Protein AF-A0AA43P4P9-F1 (afdb_monomer_lite)

pLDDT: mean 85.6, std 8.63, range [43.97, 96.38]

Sequence (286 aa):
MVYRNPWREACENAKQLLRLGLTPEEVVERTRLPKSTIDRIAPPILRENAQRKAVEEAERAVEREHRKVLKEKYPCPMCGKGYGIADGGVTTAFLNGAVQPVDSTDVPESSPFFRPYWAHCSNKRCIARLMFPRDSEEDALAAFVLGEWVRPHPFRSLKDGTEWTWSQVGLRNEVIHLLADHTTEQVEQLGFNPPAVEKLANQLALRRMELNPEEAFDTTLMCPKCGHKGEYRKAVNPVTHRKTSWECWWRVGCPKCGARTVNSFPTQAQAQSAFEENDLLREPEK

Secondary structure (DSSP, 8-state):
-----HHHHHHHHHHHHHHTT--HHHHHHHH---HHHHHHHHHHHHHHHHHHHHHHHHHHHHHHHHHHHHHHHSB-TTTSS-BEEEEESSSPEE-TTTEEETT-SS--S---EE--EEEEESSTT---B-SS-BSSHHHHHHHHHTT-SS----EE-TTT--EEEE-HHHHHHHHHHHHHHS-HHHHHTTT--HHHHHHHHHHHHHHHTT--HHHHT--TTB-TTT-PBPEEEEE--TTT--SSSTT-EEEEE-TTT--B-SS-BSSHHHHHHHHHTT-TTPPPP-

Structure (mmCIF, N/CA/C/O backbone):
data_AF-A0AA43P4P9-F1
#
_entry.id   AF-A0AA43P4P9-F1
#
loop_
_atom_site.group_PDB
_atom_site.id
_atom_site.type_symbol
_atom_site.label_atom_id
_atom_site.label_alt_id
_atom_site.label_comp_id
_atom_site.label_asym_id
_atom_site.label_entity_id
_atom_site.label_seq_id
_atom_site.pdbx_PDB_ins_code
_atom_site.Cartn_x
_atom_site.Cartn_y
_atom_site.Cartn_z
_atom_site.occupancy
_atom_site.B_iso_or_equiv
_atom_site.auth_seq_id
_atom_site.auth_comp_id
_atom_site.auth_asym_id
_atom_site.auth_atom_id
_atom_site.pdbx_PDB_model_num
ATOM 1 N N . MET A 1 1 ? -9.910 30.354 52.196 1.00 43.97 1 MET A N 1
ATOM 2 C CA . MET A 1 1 ? -9.611 28.904 52.200 1.00 43.97 1 MET A CA 1
ATOM 3 C C . MET A 1 1 ? -10.929 28.154 52.107 1.00 43.97 1 MET A C 1
ATOM 5 O O . MET A 1 1 ? -11.775 28.352 52.967 1.00 43.97 1 MET A O 1
ATOM 9 N N . VAL A 1 2 ? -11.155 27.384 51.040 1.00 50.31 2 VAL A N 1
ATOM 10 C CA . VAL A 1 2 ? -12.397 26.609 50.875 1.00 50.31 2 VAL A CA 1
ATOM 11 C C . VAL A 1 2 ? -12.332 25.408 51.817 1.00 50.31 2 VAL A C 1
ATOM 13 O O . VAL A 1 2 ? -11.437 24.576 51.682 1.00 50.31 2 VAL A O 1
ATOM 16 N N . TYR A 1 3 ? -13.245 25.332 52.785 1.00 52.91 3 TYR A N 1
ATOM 17 C CA . TYR A 1 3 ? -13.363 24.191 53.694 1.00 52.91 3 TYR A CA 1
ATOM 18 C C . TYR A 1 3 ? -13.759 22.947 52.887 1.00 52.91 3 TYR A C 1
ATOM 20 O O . TYR A 1 3 ? -14.906 22.806 52.456 1.00 52.91 3 TYR A O 1
ATOM 28 N N . ARG A 1 4 ? -12.796 22.058 52.625 1.00 57.31 4 ARG A N 1
ATOM 29 C CA . ARG A 1 4 ? -13.063 20.753 52.017 1.00 57.31 4 ARG A CA 1
ATOM 30 C C . ARG A 1 4 ? -13.618 19.835 53.090 1.00 57.31 4 ARG A C 1
ATOM 32 O O . ARG A 1 4 ? -12.912 19.490 54.028 1.00 57.31 4 ARG A O 1
ATOM 39 N N . ASN A 1 5 ? -14.888 19.464 52.955 1.00 76.44 5 ASN A N 1
ATOM 40 C CA . ASN A 1 5 ? -15.498 18.451 53.805 1.00 76.44 5 ASN A CA 1
ATOM 41 C C . ASN A 1 5 ? -14.918 17.074 53.414 1.00 76.44 5 ASN A C 1
ATOM 43 O O . ASN A 1 5 ? -15.258 16.584 52.330 1.00 76.44 5 ASN A O 1
ATOM 47 N N . PRO A 1 6 ? -14.098 16.435 54.272 1.00 77.19 6 PRO A N 1
ATOM 48 C CA . PRO A 1 6 ? -13.420 15.178 53.944 1.00 77.19 6 PRO A CA 1
ATOM 49 C C . PRO A 1 6 ? -14.401 14.047 53.619 1.00 77.19 6 PRO A C 1
ATOM 51 O O . PRO A 1 6 ? -14.124 13.186 52.788 1.00 77.19 6 PRO A O 1
ATOM 54 N N . TRP A 1 7 ? -15.593 14.081 54.222 1.00 79.50 7 TRP A N 1
ATOM 55 C CA . TRP A 1 7 ? -16.649 13.106 53.965 1.00 79.50 7 TRP A CA 1
ATOM 56 C C . TRP A 1 7 ? -17.222 13.229 52.550 1.00 79.50 7 TRP A C 1
ATOM 58 O O . TRP A 1 7 ? -17.518 12.231 51.894 1.00 79.50 7 TRP A O 1
ATOM 68 N N . ARG A 1 8 ? -17.357 14.465 52.053 1.00 82.50 8 ARG A N 1
ATOM 69 C CA . ARG A 1 8 ? -17.851 14.738 50.696 1.00 82.50 8 ARG A CA 1
ATOM 70 C C . ARG A 1 8 ? -16.845 14.272 49.647 1.00 82.50 8 ARG A C 1
ATOM 72 O O . ARG A 1 8 ? -17.243 13.664 48.662 1.00 82.50 8 ARG A O 1
ATOM 79 N N . GLU A 1 9 ? -15.561 14.515 49.889 1.00 84.25 9 GLU A N 1
ATOM 80 C CA . GLU A 1 9 ? -14.460 14.086 49.018 1.00 84.25 9 GLU A CA 1
ATOM 81 C C . GLU A 1 9 ? -14.343 12.554 48.980 1.00 84.25 9 GLU A C 1
ATOM 83 O O . GLU A 1 9 ? -14.243 11.975 47.901 1.00 84.25 9 GLU A O 1
ATOM 88 N N . ALA A 1 10 ? -14.496 11.878 50.126 1.00 83.75 10 ALA A N 1
ATOM 89 C CA . ALA A 1 10 ? -14.562 10.417 50.188 1.00 83.75 10 ALA A CA 1
ATOM 90 C C . ALA A 1 10 ? -15.761 9.846 49.408 1.00 83.75 10 ALA A C 1
ATOM 92 O O . ALA A 1 10 ? -15.614 8.856 48.691 1.00 83.75 10 ALA A O 1
ATOM 93 N N . CYS A 1 11 ? -16.937 10.481 49.496 1.00 86.69 11 CYS A N 1
ATOM 94 C CA . CYS A 1 11 ? -18.120 10.065 48.736 1.00 86.69 11 CYS A CA 1
ATOM 95 C C . CYS A 1 11 ? -17.941 10.254 47.222 1.00 86.69 11 CYS A C 1
ATOM 97 O O . CYS A 1 11 ? -18.352 9.389 46.454 1.00 86.69 11 CYS A O 1
ATOM 99 N N . GLU A 1 12 ? -17.338 11.359 46.775 1.00 88.88 12 GLU A N 1
ATOM 100 C CA . GLU A 1 12 ? -17.037 11.567 45.351 1.00 88.88 12 GLU A CA 1
ATOM 101 C C . GLU A 1 12 ? -15.973 10.585 44.843 1.00 88.88 12 GLU A C 1
ATOM 103 O O . GLU A 1 12 ? -16.137 10.010 43.767 1.00 88.88 12 GLU A O 1
ATOM 108 N N . ASN A 1 13 ? -14.946 10.297 45.647 1.00 90.00 13 ASN A N 1
ATOM 109 C CA . ASN A 1 13 ? -13.950 9.275 45.326 1.00 90.00 13 ASN A CA 1
ATOM 110 C C . ASN A 1 13 ? -14.600 7.883 45.187 1.00 90.00 13 ASN A C 1
ATOM 112 O O . ASN A 1 13 ? -14.371 7.179 44.206 1.00 90.00 13 ASN A O 1
ATOM 116 N N . ALA A 1 14 ? -15.506 7.515 46.099 1.00 89.62 14 ALA A N 1
ATOM 117 C CA . ALA A 1 14 ? -16.266 6.270 45.998 1.00 89.62 14 ALA A CA 1
ATOM 118 C C . ALA A 1 14 ? -17.101 6.185 44.710 1.00 89.62 14 ALA A C 1
ATOM 120 O O . ALA A 1 14 ? -17.086 5.155 44.036 1.00 89.62 14 ALA A O 1
ATOM 121 N N . LYS A 1 15 ? -17.779 7.273 44.313 1.00 91.69 15 LYS A N 1
ATOM 122 C CA . LYS A 1 15 ? -18.509 7.331 43.033 1.00 91.69 15 LYS A CA 1
ATOM 123 C C . LYS A 1 15 ? -17.581 7.127 41.837 1.00 91.69 15 LYS A C 1
ATOM 125 O O . LYS A 1 15 ? -17.950 6.437 40.890 1.00 91.69 15 LYS A O 1
ATOM 130 N N . GLN A 1 16 ? -16.392 7.725 41.864 1.00 91.88 16 GLN A N 1
ATOM 131 C CA . GLN A 1 16 ? -15.416 7.600 40.785 1.00 91.88 16 GLN A CA 1
ATOM 132 C C . GLN A 1 16 ? -14.873 6.170 40.676 1.00 91.88 16 GLN A C 1
ATOM 134 O O . GLN A 1 16 ? -14.827 5.626 39.576 1.00 91.88 16 GLN A O 1
ATOM 139 N N . LEU A 1 17 ? -14.553 5.524 41.800 1.00 91.88 17 LEU A N 1
ATOM 140 C CA . LEU A 1 17 ? -14.125 4.122 41.826 1.00 91.88 17 LEU A CA 1
ATOM 141 C C . LEU A 1 17 ? -15.216 3.174 41.309 1.00 91.88 17 LEU A C 1
ATOM 143 O O . LEU A 1 17 ? -14.924 2.282 40.514 1.00 91.88 17 LEU A O 1
ATOM 147 N N . LEU A 1 18 ? -16.478 3.409 41.683 1.00 90.94 18 LEU A N 1
ATOM 148 C CA . LEU A 1 18 ? -17.612 2.656 41.144 1.00 90.94 18 LEU A CA 1
ATOM 149 C C . LEU A 1 18 ? -17.734 2.839 39.623 1.00 90.94 18 LEU A C 1
ATOM 151 O O . LEU A 1 18 ? -17.893 1.855 38.911 1.00 90.94 18 LEU A O 1
ATOM 155 N N . ARG A 1 19 ? -17.594 4.063 39.090 1.00 91.44 19 ARG A N 1
ATOM 156 C CA . ARG A 1 19 ? -17.597 4.331 37.630 1.00 91.44 19 ARG A CA 1
ATOM 157 C C . ARG A 1 19 ? -16.446 3.657 36.880 1.00 91.44 19 ARG A C 1
ATOM 159 O O . ARG A 1 19 ? -16.603 3.301 35.716 1.00 91.44 19 ARG A O 1
ATOM 166 N N . LEU A 1 20 ? -15.311 3.454 37.546 1.00 90.62 20 LEU A N 1
ATOM 167 C CA . LEU A 1 20 ? -14.175 2.698 37.012 1.00 90.62 20 LEU A CA 1
ATOM 168 C C . LEU A 1 20 ? -14.411 1.177 37.013 1.00 90.62 20 LEU A C 1
ATOM 170 O O . LEU A 1 20 ? -13.610 0.439 36.446 1.00 90.62 20 LEU A O 1
ATOM 174 N N . GLY A 1 21 ? -15.520 0.708 37.593 1.00 87.00 21 GLY A N 1
ATOM 175 C CA . GLY A 1 21 ? -15.958 -0.683 37.526 1.00 87.00 21 GLY A CA 1
ATOM 176 C C . GLY A 1 21 ? -15.619 -1.530 38.751 1.00 87.00 21 GLY A C 1
ATOM 177 O O . GLY A 1 21 ? -15.759 -2.747 38.663 1.00 87.00 21 GLY A O 1
ATOM 178 N N . LEU A 1 22 ? -15.199 -0.919 39.865 1.00 90.88 22 LEU A N 1
ATOM 179 C CA . LEU A 1 22 ? -14.994 -1.636 41.126 1.00 90.88 22 LEU A CA 1
ATOM 180 C C . LEU A 1 22 ? -16.319 -2.077 41.758 1.00 90.88 22 LEU A C 1
ATOM 182 O O . LEU A 1 22 ? -17.347 -1.405 41.627 1.00 90.88 22 LEU A O 1
ATOM 186 N N . THR A 1 23 ? -16.264 -3.180 42.500 1.00 91.44 23 THR A N 1
ATOM 187 C CA . THR A 1 23 ? -17.384 -3.674 43.305 1.00 91.44 23 THR A CA 1
ATOM 188 C C . THR A 1 23 ? -17.619 -2.798 44.544 1.00 91.44 23 THR A C 1
ATOM 190 O O . THR A 1 23 ? -16.680 -2.181 45.059 1.00 91.44 23 THR A O 1
ATOM 193 N N . PRO A 1 24 ? -18.860 -2.725 45.061 1.00 90.12 24 PRO A N 1
ATOM 194 C CA . PRO A 1 24 ? -19.159 -2.030 46.313 1.00 90.12 24 PRO A CA 1
ATOM 195 C C . PRO A 1 24 ? -18.243 -2.440 47.475 1.00 90.12 24 PRO A C 1
ATOM 197 O O . PRO A 1 24 ? -17.812 -1.579 48.239 1.00 90.12 24 PRO A O 1
ATOM 200 N N . GLU A 1 25 ? -17.893 -3.723 47.580 1.00 89.94 25 GLU A N 1
ATOM 201 C CA . GLU A 1 25 ? -17.000 -4.272 48.604 1.00 89.94 25 GLU A CA 1
ATOM 202 C C . GLU A 1 25 ? -15.576 -3.701 48.503 1.00 89.94 25 GLU A C 1
ATOM 204 O O . GLU A 1 25 ? -15.037 -3.209 49.496 1.00 89.94 25 GLU A O 1
ATOM 209 N N . GLU A 1 26 ? -14.994 -3.675 47.300 1.00 90.12 26 GLU A N 1
ATOM 210 C CA . GLU A 1 26 ? -13.662 -3.095 47.057 1.00 90.12 26 GLU A CA 1
ATOM 211 C C . GLU A 1 26 ? -13.639 -1.582 47.318 1.00 90.12 26 GLU A C 1
ATOM 213 O O . GLU A 1 26 ? -12.638 -1.017 47.772 1.00 90.12 26 GLU A O 1
ATOM 218 N N . VAL A 1 27 ? -14.749 -0.894 47.037 1.00 89.62 27 VAL A N 1
ATOM 219 C CA . VAL A 1 27 ? -14.876 0.547 47.290 1.00 89.62 27 VAL A CA 1
ATOM 220 C C . VAL A 1 27 ? -14.979 0.837 48.785 1.00 89.62 27 VAL A C 1
ATOM 222 O O . VAL A 1 27 ? -14.362 1.800 49.248 1.00 89.62 27 VAL A O 1
ATOM 225 N N . VAL A 1 28 ? -15.690 0.006 49.556 1.00 90.75 28 VAL A N 1
ATOM 226 C CA . VAL A 1 28 ? -15.715 0.085 51.028 1.00 90.75 28 VAL A CA 1
ATOM 227 C C . VAL A 1 28 ? -14.303 -0.081 51.594 1.00 90.75 28 VAL A C 1
ATOM 229 O O . VAL A 1 28 ? -13.882 0.728 52.421 1.00 90.75 28 VAL A O 1
ATOM 232 N N . GLU A 1 29 ? -13.543 -1.063 51.107 1.00 89.12 29 GLU A N 1
ATOM 233 C CA . GLU A 1 29 ? -12.174 -1.322 51.564 1.00 89.12 29 GLU A CA 1
ATOM 234 C C . GLU A 1 29 ? -11.230 -0.139 51.279 1.00 89.12 29 GLU A C 1
ATOM 236 O O . GLU A 1 29 ? -10.484 0.302 52.158 1.00 89.12 29 GLU A O 1
ATOM 241 N N . ARG A 1 30 ? -11.307 0.439 50.074 1.00 87.00 30 ARG A N 1
ATOM 242 C CA . ARG A 1 30 ? -10.425 1.542 49.650 1.00 87.00 30 ARG A CA 1
ATOM 243 C C . ARG A 1 30 ? -10.783 2.897 50.244 1.00 87.00 30 ARG A C 1
ATOM 245 O O . ARG A 1 30 ? -9.891 3.700 50.505 1.00 87.00 30 ARG A O 1
ATOM 252 N N . THR A 1 31 ? -12.070 3.182 50.427 1.00 85.31 31 THR A N 1
ATOM 253 C CA . THR A 1 31 ? -12.530 4.505 50.889 1.00 85.31 31 THR A CA 1
ATOM 254 C C . THR A 1 31 ? -12.815 4.556 52.386 1.00 85.31 31 THR A C 1
ATOM 256 O O . THR A 1 31 ? -12.980 5.647 52.930 1.00 85.31 31 THR A O 1
ATOM 259 N N . ARG A 1 32 ? -12.865 3.394 53.059 1.00 86.94 32 ARG A N 1
ATOM 260 C CA . ARG A 1 32 ? -13.251 3.226 54.472 1.00 86.94 32 ARG A CA 1
ATOM 261 C C . ARG A 1 32 ? -14.617 3.834 54.820 1.00 86.94 32 ARG A C 1
ATOM 263 O O . ARG A 1 32 ? -14.905 4.084 55.991 1.00 86.94 32 ARG A O 1
ATOM 270 N N . LEU A 1 33 ? -15.465 4.081 53.820 1.00 88.75 33 LEU A N 1
ATOM 271 C CA . LEU A 1 33 ? -16.827 4.556 54.032 1.00 88.75 33 LEU A CA 1
ATOM 272 C C . LEU A 1 33 ? -17.710 3.425 54.581 1.00 88.75 33 LEU A C 1
ATOM 274 O O . LEU A 1 33 ? -17.514 2.263 54.221 1.00 88.75 33 LEU A O 1
ATOM 278 N N . PRO A 1 34 ? -18.726 3.738 55.407 1.00 90.25 34 PRO A N 1
ATOM 279 C CA . PRO A 1 34 ? -19.674 2.739 55.880 1.00 90.25 34 PRO A CA 1
ATOM 280 C C . PRO A 1 34 ? -20.389 2.056 54.715 1.00 90.25 34 PRO A C 1
ATOM 282 O O . PRO A 1 34 ? -20.845 2.727 53.784 1.00 90.25 34 PRO A O 1
ATOM 285 N N . LYS A 1 35 ? -20.575 0.737 54.818 1.00 89.56 35 LYS A N 1
ATOM 286 C CA . LYS A 1 35 ? -21.259 -0.069 53.796 1.00 89.56 35 LYS A CA 1
ATOM 287 C C . LYS A 1 35 ? -22.635 0.500 53.426 1.00 89.56 35 LYS A C 1
ATOM 289 O O . LYS A 1 35 ? -22.921 0.689 52.253 1.00 89.56 35 LYS A O 1
ATOM 294 N N . SER A 1 36 ? -23.409 0.942 54.418 1.00 90.38 36 SER A N 1
ATOM 295 C CA . SER A 1 36 ? -24.716 1.590 54.218 1.00 90.38 36 SER A CA 1
ATOM 296 C C . SER A 1 36 ? -24.673 2.850 53.342 1.00 90.38 36 SER A C 1
ATOM 298 O O . SER A 1 36 ? -25.647 3.176 52.665 1.00 90.38 36 SER A O 1
ATOM 300 N N . THR A 1 37 ? -23.553 3.579 53.343 1.00 88.44 37 THR A N 1
ATOM 301 C CA . THR A 1 37 ? -23.368 4.773 52.506 1.00 88.44 37 THR A CA 1
ATOM 302 C C . THR A 1 37 ? -23.076 4.379 51.061 1.00 88.44 37 THR A C 1
ATOM 304 O O . THR A 1 37 ? -23.648 4.973 50.147 1.00 88.44 37 THR A O 1
ATOM 307 N N . ILE A 1 38 ? -22.239 3.358 50.853 1.00 88.31 38 ILE A N 1
ATOM 308 C CA . ILE A 1 38 ? -21.934 2.818 49.523 1.00 88.31 38 ILE A CA 1
ATOM 309 C C . ILE A 1 38 ? -23.169 2.152 48.912 1.00 88.31 38 ILE A C 1
ATOM 311 O O . ILE A 1 38 ? -23.501 2.461 47.771 1.00 88.31 38 ILE A O 1
ATOM 315 N N . ASP A 1 39 ? -23.924 1.367 49.681 1.00 90.00 39 ASP A N 1
ATOM 316 C CA . ASP A 1 39 ? -25.162 0.710 49.235 1.00 90.00 39 ASP A CA 1
ATOM 317 C C . ASP A 1 39 ? -26.222 1.713 48.751 1.00 90.00 39 ASP A C 1
ATOM 319 O O . ASP A 1 39 ? -27.027 1.410 47.873 1.00 90.00 39 ASP A O 1
ATOM 323 N N . ARG A 1 40 ? -26.206 2.945 49.277 1.00 89.69 40 ARG A N 1
ATOM 324 C CA . ARG A 1 40 ? -27.104 4.022 48.836 1.00 89.69 40 ARG A CA 1
ATOM 325 C C . ARG A 1 40 ? -26.648 4.693 47.537 1.00 89.69 40 ARG A C 1
ATOM 327 O O . ARG A 1 40 ? -27.479 5.202 46.791 1.00 89.69 40 ARG A O 1
ATOM 334 N N . ILE A 1 41 ? -25.340 4.742 47.280 1.00 90.12 41 ILE A N 1
ATOM 335 C CA . ILE A 1 41 ? -24.742 5.475 46.150 1.00 90.12 41 ILE A CA 1
ATOM 336 C C . ILE A 1 41 ? -24.477 4.554 44.948 1.00 90.12 41 ILE A C 1
ATOM 338 O O . ILE A 1 41 ? -24.556 5.000 43.804 1.00 90.12 41 ILE A O 1
ATOM 342 N N . ALA A 1 42 ? -24.184 3.276 45.186 1.00 90.31 42 ALA A N 1
ATOM 343 C CA . ALA A 1 42 ? -23.795 2.314 44.162 1.00 90.31 42 ALA A CA 1
ATOM 344 C C . ALA A 1 42 ? -24.891 1.965 43.139 1.00 90.31 42 ALA A C 1
ATOM 346 O O . ALA A 1 42 ? -24.570 1.945 41.950 1.00 90.31 42 ALA A O 1
ATOM 347 N N . PRO A 1 43 ? -26.170 1.741 43.509 1.00 93.44 43 PRO A N 1
ATOM 348 C CA . PRO A 1 43 ? -27.183 1.261 42.569 1.00 93.44 43 PRO A CA 1
ATOM 349 C C . PRO A 1 43 ? -27.346 2.089 41.280 1.00 93.44 43 PRO A C 1
ATOM 351 O O . PRO A 1 43 ? -27.359 1.481 40.207 1.00 93.44 43 PRO A O 1
ATOM 354 N N . PRO A 1 44 ? -27.443 3.437 41.311 1.00 92.06 44 PRO A N 1
ATOM 355 C CA . PRO A 1 44 ? -27.550 4.217 40.076 1.00 92.06 44 PRO A CA 1
ATOM 356 C C . PRO A 1 44 ? -26.287 4.132 39.203 1.00 92.06 44 PRO A C 1
ATOM 358 O O . PRO A 1 44 ? -26.407 4.019 37.987 1.00 92.06 44 PRO A O 1
ATOM 361 N N . ILE A 1 45 ? -25.091 4.110 39.802 1.00 91.00 45 ILE A N 1
ATOM 362 C CA . ILE A 1 45 ? -23.811 4.061 39.070 1.00 91.00 45 ILE A CA 1
ATOM 363 C C . ILE A 1 45 ? -23.577 2.679 38.453 1.00 91.00 45 ILE A C 1
ATOM 365 O O . ILE A 1 45 ? -23.123 2.565 37.318 1.00 91.00 45 ILE A O 1
ATOM 369 N N . LEU A 1 46 ? -23.918 1.612 39.177 1.00 91.44 46 LEU A N 1
ATOM 370 C CA . LEU A 1 46 ? -23.816 0.249 38.661 1.00 91.44 46 LEU A CA 1
ATOM 371 C C . LEU A 1 46 ? -24.772 0.024 37.482 1.00 91.44 46 LEU A C 1
ATOM 373 O O . LEU A 1 46 ? -24.384 -0.629 36.515 1.00 91.44 46 LEU A O 1
ATOM 377 N N . ARG A 1 47 ? -25.982 0.605 37.517 1.00 92.19 47 ARG A N 1
ATOM 378 C CA . ARG A 1 47 ? -26.908 0.590 36.370 1.00 92.19 47 ARG A CA 1
ATOM 379 C C . ARG A 1 47 ? -26.334 1.333 35.164 1.00 92.19 47 ARG A C 1
ATOM 381 O O . ARG A 1 47 ? -26.367 0.786 34.068 1.00 92.19 47 ARG A O 1
ATOM 388 N N . GLU A 1 48 ? -25.781 2.528 35.363 1.00 91.38 48 GLU A N 1
ATOM 389 C CA . GLU A 1 48 ? -25.138 3.320 34.301 1.00 91.38 48 GLU A CA 1
ATOM 390 C C . GLU A 1 48 ? -23.955 2.565 33.667 1.00 91.38 48 GLU A C 1
ATOM 392 O O . GLU A 1 48 ? -23.852 2.461 32.446 1.00 91.38 48 GLU A O 1
ATOM 397 N N . ASN A 1 49 ? -23.096 1.952 34.485 1.00 91.56 49 ASN A N 1
ATOM 398 C CA . ASN A 1 49 ? -21.989 1.127 34.001 1.00 91.56 49 ASN A CA 1
ATOM 399 C C . ASN A 1 49 ? -22.467 -0.116 33.247 1.00 91.56 49 ASN A C 1
ATOM 401 O O . ASN A 1 49 ? -21.867 -0.480 32.238 1.00 91.56 49 ASN A O 1
ATOM 405 N N . ALA A 1 50 ? -23.517 -0.782 33.731 1.00 91.88 50 ALA A N 1
ATOM 406 C CA . ALA A 1 50 ? -24.097 -1.933 33.050 1.00 91.88 50 ALA A CA 1
ATOM 407 C C . ALA A 1 50 ? -24.680 -1.532 31.687 1.00 91.88 50 ALA A C 1
ATOM 409 O O . ALA A 1 50 ? -24.450 -2.228 30.703 1.00 91.88 50 ALA A O 1
ATOM 410 N N . GLN A 1 51 ? -25.356 -0.382 31.608 1.00 91.88 51 GLN A N 1
ATOM 411 C CA . GLN A 1 51 ? -25.841 0.179 30.346 1.00 91.88 51 GLN A CA 1
ATOM 412 C C . GLN A 1 51 ? -24.690 0.509 29.393 1.00 91.88 51 GLN A C 1
ATOM 414 O O . GLN A 1 51 ? -24.727 0.090 28.242 1.00 91.88 51 GLN A O 1
ATOM 419 N N . ARG A 1 52 ? -23.634 1.185 29.866 1.00 89.25 52 ARG A N 1
ATOM 420 C CA . ARG A 1 52 ? -22.433 1.448 29.058 1.00 89.25 52 ARG A CA 1
ATOM 421 C C . ARG A 1 52 ? -21.793 0.168 28.532 1.00 89.25 52 ARG A C 1
ATOM 423 O O . ARG A 1 52 ? -21.508 0.088 27.346 1.00 89.25 52 ARG A O 1
ATOM 430 N N . LYS A 1 53 ? -21.602 -0.840 29.389 1.00 91.50 53 LYS A N 1
ATOM 431 C CA . LYS A 1 53 ? -21.059 -2.142 28.973 1.00 91.50 53 LYS A CA 1
ATOM 432 C C . LYS A 1 53 ? -21.947 -2.811 27.927 1.00 91.50 53 LYS A C 1
ATOM 434 O O . LYS A 1 53 ? -21.422 -3.321 26.948 1.00 91.50 53 LYS A O 1
ATOM 439 N N . ALA A 1 54 ? -23.268 -2.758 28.095 1.00 93.75 54 ALA A N 1
ATOM 440 C CA . ALA A 1 54 ? -24.206 -3.293 27.114 1.00 93.75 54 ALA A CA 1
ATOM 441 C C . ALA A 1 54 ? -24.114 -2.563 25.761 1.00 93.75 54 ALA A C 1
ATOM 443 O O . ALA A 1 54 ? -24.147 -3.210 24.719 1.00 93.75 54 ALA A O 1
ATOM 444 N N . VAL A 1 55 ? -23.946 -1.234 25.765 1.00 93.81 55 VAL A N 1
ATOM 445 C CA . VAL A 1 55 ? -23.715 -0.446 24.541 1.00 93.81 55 VAL A CA 1
ATOM 446 C C . VAL A 1 55 ? -22.380 -0.818 23.895 1.00 93.81 55 VAL A C 1
ATOM 448 O O . VAL A 1 55 ? -22.362 -1.146 22.715 1.00 93.81 55 VAL A O 1
ATOM 451 N N . GLU A 1 56 ? -21.284 -0.861 24.656 1.00 93.00 56 GLU A N 1
ATOM 452 C CA . GLU A 1 56 ? -19.962 -1.262 24.149 1.00 93.00 56 GLU A CA 1
ATOM 453 C C . GLU A 1 56 ? -19.981 -2.696 23.573 1.00 93.00 56 GLU A C 1
ATOM 455 O O . GLU A 1 56 ? -19.336 -2.990 22.566 1.00 93.00 56 GLU A O 1
ATOM 460 N N . GLU A 1 57 ? -20.726 -3.617 24.190 1.00 94.12 57 GLU A N 1
ATOM 461 C CA . GLU A 1 57 ? -20.927 -4.975 23.675 1.00 94.12 57 GLU A CA 1
ATOM 462 C C . GLU A 1 57 ? -21.750 -4.997 22.384 1.00 94.12 57 GLU A C 1
ATOM 464 O O . GLU A 1 57 ? -21.409 -5.750 21.464 1.00 94.12 57 GLU A O 1
ATOM 469 N N . ALA A 1 58 ? -22.788 -4.162 22.289 1.00 93.25 58 ALA A N 1
ATOM 470 C CA . ALA A 1 58 ? -23.582 -3.998 21.078 1.00 93.25 58 ALA A CA 1
ATOM 471 C C . ALA A 1 58 ? -22.745 -3.401 19.935 1.00 93.25 58 ALA A C 1
ATOM 473 O O . ALA A 1 58 ? -22.750 -3.949 18.835 1.00 93.25 58 ALA A O 1
ATOM 474 N N . GLU A 1 59 ? -21.946 -2.363 20.194 1.00 93.25 59 GLU A N 1
ATOM 475 C CA . GLU A 1 59 ? -21.012 -1.779 19.221 1.00 93.25 59 GLU A CA 1
ATOM 476 C C . GLU A 1 59 ? -19.998 -2.818 18.729 1.00 93.25 59 GLU A C 1
ATOM 478 O O . GLU A 1 59 ? -19.805 -2.986 17.526 1.00 93.25 59 GLU A O 1
ATOM 483 N N . ARG A 1 60 ? -19.413 -3.613 19.635 1.00 93.25 60 ARG A N 1
ATOM 484 C CA . ARG A 1 60 ? -18.527 -4.729 19.256 1.00 93.25 60 ARG A CA 1
ATOM 485 C C . ARG A 1 60 ? -19.249 -5.825 18.477 1.00 93.25 60 ARG A C 1
ATOM 487 O O . ARG A 1 60 ? -18.608 -6.556 17.722 1.00 93.25 60 ARG A O 1
ATOM 494 N N . ALA A 1 61 ? -20.543 -6.039 18.698 1.00 93.00 61 ALA A N 1
ATOM 495 C CA . ALA A 1 61 ? -21.327 -6.980 17.902 1.00 93.00 61 ALA A CA 1
ATOM 496 C C . ALA A 1 61 ? -21.532 -6.444 16.480 1.00 93.00 61 ALA A C 1
ATOM 498 O O . ALA A 1 61 ? -21.260 -7.170 15.527 1.00 93.00 61 ALA A O 1
ATOM 499 N N . VAL A 1 62 ? -21.899 -5.168 16.345 1.00 93.62 62 VAL A N 1
ATOM 500 C CA . VAL A 1 62 ? -22.032 -4.491 15.048 1.00 93.62 62 VAL A CA 1
ATOM 501 C C . VAL A 1 62 ? -20.707 -4.506 14.286 1.00 93.62 62 VAL A C 1
ATOM 503 O O . VAL A 1 62 ? -20.683 -4.921 13.133 1.00 93.62 62 VAL A O 1
ATOM 506 N N . GLU A 1 63 ? -19.593 -4.167 14.937 1.00 88.81 63 GLU A N 1
ATOM 507 C CA . GLU A 1 63 ? -18.257 -4.194 14.329 1.00 88.81 63 GLU A CA 1
ATOM 508 C C . GLU A 1 63 ? -17.869 -5.604 13.854 1.00 88.81 63 GLU A C 1
ATOM 510 O O . GLU A 1 63 ? -17.293 -5.784 12.781 1.00 88.81 63 GLU A O 1
ATOM 515 N N . ARG A 1 64 ? -18.221 -6.646 14.622 1.00 90.25 64 ARG A N 1
ATOM 516 C CA . ARG A 1 64 ? -17.984 -8.042 14.218 1.00 90.25 64 ARG A CA 1
ATOM 517 C C . ARG A 1 64 ? -18.774 -8.421 12.970 1.00 90.25 64 ARG A C 1
ATOM 519 O O . ARG A 1 64 ? -18.209 -9.090 12.106 1.00 90.25 64 ARG A O 1
ATOM 526 N N . GLU A 1 65 ? -20.036 -8.016 12.869 1.00 91.62 65 GLU A N 1
ATOM 527 C CA . GLU A 1 65 ? -20.844 -8.267 11.672 1.00 91.62 65 GLU A CA 1
ATOM 528 C C . GLU A 1 65 ? -20.352 -7.442 10.481 1.00 91.62 65 GLU A C 1
ATOM 530 O O . GLU A 1 65 ? -20.162 -7.990 9.398 1.00 91.62 65 GLU A O 1
ATOM 535 N N . HIS A 1 66 ? -20.025 -6.164 10.687 1.00 89.25 66 HIS A N 1
ATOM 536 C CA . HIS A 1 66 ? -19.437 -5.315 9.654 1.00 89.25 66 HIS A CA 1
ATOM 537 C C . HIS A 1 66 ? -18.150 -5.932 9.088 1.00 89.25 66 HIS A C 1
ATOM 539 O O . HIS A 1 66 ? -17.981 -6.059 7.875 1.00 89.25 66 HIS A O 1
ATOM 545 N N . ARG A 1 67 ? -17.280 -6.437 9.968 1.00 87.94 67 ARG A N 1
ATOM 546 C CA . ARG A 1 67 ? -16.056 -7.141 9.584 1.00 87.94 67 ARG A CA 1
ATOM 547 C C . ARG A 1 67 ? -16.313 -8.409 8.771 1.00 87.94 67 ARG A C 1
ATOM 549 O O . ARG A 1 67 ? -15.531 -8.707 7.870 1.00 87.94 67 ARG A O 1
ATOM 556 N N . LYS A 1 68 ? -17.365 -9.173 9.084 1.00 91.00 68 LYS A N 1
ATOM 557 C CA . LYS A 1 68 ? -17.748 -10.351 8.287 1.00 91.00 68 LYS A CA 1
ATOM 558 C C . LYS A 1 68 ? -18.169 -9.936 6.882 1.00 91.00 68 LYS A C 1
ATOM 560 O O . LYS A 1 68 ? -17.635 -10.485 5.926 1.00 91.00 68 LYS A O 1
ATOM 565 N N . VAL A 1 69 ? -19.021 -8.916 6.769 1.00 92.38 69 VAL A N 1
ATOM 566 C CA . VAL A 1 69 ? -19.470 -8.376 5.476 1.00 92.38 69 VAL A CA 1
ATOM 567 C C . VAL A 1 69 ? -18.283 -7.898 4.639 1.00 92.38 69 VAL A C 1
ATOM 569 O O . VAL A 1 69 ? -18.170 -8.257 3.471 1.00 92.38 69 VAL A O 1
ATOM 572 N N . LEU A 1 70 ? -17.350 -7.142 5.228 1.00 90.69 70 LEU A N 1
ATOM 573 C CA . LEU A 1 70 ? -16.142 -6.703 4.523 1.00 90.69 70 LEU A CA 1
ATOM 574 C C . LEU A 1 70 ? -15.265 -7.876 4.084 1.00 90.69 70 LEU A C 1
ATOM 576 O O . LEU A 1 70 ? -14.700 -7.849 2.994 1.00 90.69 70 LEU A O 1
ATOM 580 N N . LYS A 1 71 ? -15.160 -8.922 4.909 1.00 93.06 71 LYS A N 1
ATOM 581 C CA . LYS A 1 71 ? -14.392 -10.119 4.566 1.00 93.06 71 LYS A CA 1
ATOM 582 C C . LYS A 1 71 ? -15.007 -10.916 3.420 1.00 93.06 71 LYS A C 1
ATOM 584 O O . LYS A 1 71 ? -14.260 -11.490 2.635 1.00 93.06 71 LYS A O 1
ATOM 589 N N . GLU A 1 72 ? -16.330 -10.938 3.322 1.00 92.88 72 GLU A N 1
ATOM 590 C CA . GLU A 1 72 ? -17.047 -11.546 2.200 1.00 92.88 72 GLU A CA 1
ATOM 591 C C . GLU A 1 72 ? -16.934 -10.700 0.930 1.00 92.88 72 GLU A C 1
ATOM 593 O O . GLU A 1 72 ? -16.704 -11.242 -0.148 1.00 92.88 72 GLU A O 1
ATOM 598 N N . LYS A 1 73 ? -17.051 -9.373 1.054 1.00 94.56 73 LYS A N 1
ATOM 599 C CA . LYS A 1 73 ? -17.032 -8.452 -0.088 1.00 94.56 73 LYS A CA 1
ATOM 600 C C . LYS A 1 73 ? -15.630 -8.248 -0.668 1.00 94.56 73 LYS A C 1
ATOM 602 O O . LYS A 1 73 ? -15.477 -8.192 -1.884 1.00 94.56 73 LYS A O 1
ATOM 607 N N . TYR A 1 74 ? -14.616 -8.145 0.192 1.00 95.88 74 TYR A N 1
ATOM 608 C CA . TYR A 1 74 ? -13.240 -7.821 -0.189 1.00 95.88 74 TYR A CA 1
ATOM 609 C C . TYR A 1 74 ? -12.219 -8.809 0.401 1.00 95.88 74 TYR A C 1
ATOM 611 O O . TYR A 1 74 ? -11.331 -8.409 1.160 1.00 95.88 74 TYR A O 1
ATOM 619 N N . PRO A 1 75 ? -12.314 -10.115 0.106 1.00 96.38 75 PRO A N 1
ATOM 620 C CA . PRO A 1 75 ? -11.398 -11.107 0.659 1.00 96.38 75 PRO A CA 1
ATOM 621 C C . PRO A 1 75 ? -9.956 -10.848 0.206 1.00 96.38 75 PRO A C 1
ATOM 623 O O . PRO A 1 75 ? -9.703 -10.448 -0.926 1.00 96.38 75 PRO A O 1
ATOM 626 N N . CYS A 1 76 ? -8.981 -11.106 1.082 1.00 95.44 76 CYS A N 1
ATOM 627 C CA . CYS A 1 76 ? -7.570 -11.061 0.695 1.00 95.44 76 CYS A CA 1
ATOM 628 C C . CYS A 1 76 ? -7.210 -12.308 -0.131 1.00 95.44 76 CYS A C 1
ATOM 630 O O . CYS A 1 76 ? -7.184 -13.403 0.448 1.00 95.44 76 CYS A O 1
ATOM 632 N N . PRO A 1 77 ? -6.852 -12.171 -1.423 1.00 92.44 77 PRO A N 1
ATOM 633 C CA . PRO A 1 77 ? -6.573 -13.326 -2.275 1.00 92.44 77 PRO A CA 1
ATOM 634 C C . PRO A 1 77 ? -5.235 -14.000 -1.928 1.00 92.44 77 PRO A C 1
ATOM 636 O O . PRO A 1 77 ? -5.024 -15.158 -2.265 1.00 92.44 77 PRO A O 1
ATOM 639 N N . MET A 1 78 ? -4.340 -13.307 -1.212 1.00 92.25 78 MET A N 1
ATOM 640 C CA . MET A 1 78 ? -3.015 -13.824 -0.861 1.00 92.25 78 MET A CA 1
ATOM 641 C C . MET A 1 78 ? -3.018 -14.697 0.400 1.00 92.25 78 MET A C 1
ATOM 643 O O . MET A 1 78 ? -2.437 -15.776 0.406 1.00 92.25 78 MET A O 1
ATOM 647 N N . CYS A 1 79 ? -3.640 -14.241 1.496 1.00 93.06 79 CYS A N 1
ATOM 648 C CA . CYS A 1 79 ? -3.593 -14.977 2.768 1.00 93.06 79 CYS A CA 1
ATOM 649 C C . CYS A 1 79 ? -4.882 -15.728 3.121 1.00 93.06 79 CYS A C 1
ATOM 651 O O . CYS A 1 79 ? -4.871 -16.496 4.084 1.00 93.06 79 CYS A O 1
ATOM 653 N N . GLY A 1 80 ? -6.005 -15.444 2.448 1.00 89.69 80 GLY A N 1
ATOM 654 C CA . GLY A 1 80 ? -7.329 -16.024 2.725 1.00 89.69 80 GLY A CA 1
ATOM 655 C C . GLY A 1 80 ? -7.914 -15.735 4.121 1.00 89.69 80 GLY A C 1
ATOM 656 O O . GLY A 1 80 ? -9.034 -16.134 4.433 1.00 89.69 80 GLY A O 1
ATOM 657 N N . LYS A 1 81 ? -7.169 -15.055 5.002 1.00 91.00 81 LYS A N 1
ATOM 658 C CA . LYS A 1 81 ? -7.557 -14.792 6.399 1.00 91.00 81 LYS A CA 1
ATOM 659 C C . LYS A 1 81 ? -8.072 -13.373 6.609 1.00 91.00 81 LYS A C 1
ATOM 661 O O . LYS A 1 81 ? -9.046 -13.197 7.346 1.00 91.00 81 LYS A O 1
ATOM 666 N N . GLY A 1 82 ? -7.395 -12.400 6.003 1.00 93.44 82 GLY A N 1
ATOM 667 C CA . GLY A 1 82 ? -7.739 -10.980 6.054 1.00 93.44 82 GLY A CA 1
ATOM 668 C C . GLY A 1 82 ? -8.678 -10.552 4.927 1.00 93.44 82 GLY A C 1
ATOM 669 O O . GLY A 1 82 ? -9.175 -11.379 4.163 1.00 93.44 82 GLY A O 1
ATOM 670 N N . TYR A 1 83 ? -8.889 -9.245 4.840 1.00 96.06 83 TYR A N 1
ATOM 671 C CA . TYR A 1 83 ? -9.722 -8.573 3.841 1.00 96.06 83 TYR A CA 1
ATOM 672 C C . TYR A 1 83 ? -9.112 -7.217 3.485 1.00 96.06 83 TYR A C 1
ATOM 674 O O . TYR A 1 83 ? -8.273 -6.719 4.240 1.00 96.06 83 TYR A O 1
ATOM 682 N N . GLY A 1 84 ? -9.492 -6.656 2.342 1.00 96.19 84 GLY A N 1
ATOM 683 C CA . GLY A 1 84 ? -9.033 -5.350 1.886 1.00 96.19 84 GLY A CA 1
ATOM 684 C C . GLY A 1 84 ? -9.612 -4.229 2.742 1.00 96.19 84 GLY A C 1
ATOM 685 O O . GLY A 1 84 ? -10.813 -4.190 2.995 1.00 96.19 84 GLY A O 1
ATOM 686 N N . ILE A 1 85 ? -8.744 -3.332 3.192 1.00 95.50 85 ILE A N 1
ATOM 687 C CA . ILE A 1 85 ? -9.091 -2.036 3.776 1.00 95.50 85 ILE A CA 1
ATOM 688 C C . ILE A 1 85 ? -8.502 -0.988 2.850 1.00 95.50 85 ILE A C 1
ATOM 690 O O . ILE A 1 85 ? -7.339 -1.134 2.465 1.00 95.50 85 ILE A O 1
ATOM 694 N N . ALA A 1 86 ? -9.298 0.016 2.499 1.00 94.50 86 ALA A N 1
ATOM 695 C CA . ALA A 1 86 ? -8.829 1.160 1.748 1.00 94.50 86 ALA A CA 1
ATOM 696 C C . ALA A 1 86 ? -8.643 2.369 2.665 1.00 94.50 86 ALA A C 1
ATOM 698 O O . ALA A 1 86 ? -9.507 2.678 3.480 1.00 94.50 86 ALA A O 1
ATOM 699 N N . ASP A 1 87 ? -7.510 3.041 2.505 1.00 91.75 87 ASP A N 1
ATOM 700 C CA . ASP A 1 87 ? -7.127 4.239 3.237 1.00 91.75 87 ASP A CA 1
ATOM 701 C C . ASP A 1 87 ? -6.781 5.345 2.233 1.00 91.75 87 ASP A C 1
ATOM 703 O O . ASP A 1 87 ? -6.114 5.102 1.223 1.00 91.75 87 ASP A O 1
ATOM 707 N N . GLY A 1 88 ? -7.213 6.579 2.501 1.00 88.06 88 GLY A N 1
ATOM 708 C CA . GLY A 1 88 ? -6.911 7.733 1.650 1.00 88.06 88 GLY A CA 1
ATOM 709 C C . GLY A 1 88 ? -8.116 8.626 1.381 1.00 88.06 88 GLY A C 1
ATOM 710 O O . GLY A 1 88 ? -8.996 8.771 2.229 1.00 88.06 88 GLY A O 1
ATOM 711 N N . GLY A 1 89 ? -8.116 9.292 0.223 1.00 81.69 89 GLY A N 1
ATOM 712 C CA . GLY A 1 89 ? -9.259 10.064 -0.284 1.00 81.69 89 GLY A CA 1
ATOM 713 C C . GLY A 1 89 ? -9.532 11.424 0.358 1.00 81.69 89 GLY A C 1
ATOM 714 O O . GLY A 1 89 ? -9.949 12.363 -0.322 1.00 81.69 89 GLY A O 1
ATOM 715 N N . VAL A 1 90 ? -9.280 11.558 1.660 1.00 81.06 90 VAL A N 1
ATOM 716 C CA . VAL A 1 90 ? -9.496 12.808 2.410 1.00 81.06 90 VAL A CA 1
ATOM 717 C C . VAL A 1 90 ? -8.279 13.734 2.313 1.00 81.06 90 VAL A C 1
ATOM 719 O O . VAL A 1 90 ? -8.414 14.957 2.322 1.00 81.06 90 VAL A O 1
ATOM 722 N N . THR A 1 91 ? -7.083 13.164 2.178 1.00 78.06 91 THR A N 1
ATOM 723 C CA . THR A 1 91 ? -5.814 13.888 2.082 1.00 78.06 91 THR A CA 1
ATOM 724 C C . THR A 1 91 ? -5.410 14.112 0.630 1.00 78.06 91 THR A C 1
ATOM 726 O O . THR A 1 91 ? -5.276 13.177 -0.157 1.00 78.06 91 THR A O 1
ATOM 729 N N . THR A 1 92 ? -5.169 15.374 0.271 1.00 82.19 92 THR A N 1
ATOM 730 C CA . THR A 1 92 ? -4.541 15.716 -1.007 1.00 82.19 92 THR A CA 1
ATOM 731 C C . THR A 1 92 ? -3.043 15.461 -0.920 1.00 82.19 92 THR A C 1
ATOM 733 O O . THR A 1 92 ? -2.362 16.091 -0.108 1.00 82.19 92 THR A O 1
ATOM 736 N N . ALA A 1 93 ? -2.532 14.560 -1.752 1.00 82.75 93 ALA A N 1
ATOM 737 C CA . ALA A 1 93 ? -1.116 14.230 -1.819 1.00 82.75 93 ALA A CA 1
ATOM 738 C C . ALA A 1 93 ? -0.462 14.869 -3.046 1.00 82.75 93 ALA A C 1
ATOM 740 O O . ALA A 1 93 ? -1.091 15.042 -4.094 1.00 82.75 93 ALA A O 1
ATOM 741 N N . PHE A 1 94 ? 0.817 15.194 -2.896 1.00 83.06 94 PHE A N 1
ATOM 742 C CA . PHE A 1 94 ? 1.668 15.682 -3.968 1.00 83.06 94 PHE A CA 1
ATOM 743 C C . PHE A 1 94 ? 2.687 14.591 -4.303 1.00 83.06 94 PHE A C 1
ATOM 745 O O . PHE A 1 94 ? 3.471 14.196 -3.441 1.00 83.06 94 PHE A O 1
ATOM 752 N N . LEU A 1 95 ? 2.661 14.082 -5.534 1.00 83.19 95 LEU A N 1
ATOM 753 C CA . LEU A 1 95 ? 3.467 12.936 -5.971 1.00 83.19 95 LEU A CA 1
ATOM 754 C C . LEU A 1 95 ? 4.709 13.406 -6.748 1.00 83.19 95 LEU A C 1
ATOM 756 O O . LEU A 1 95 ? 4.941 12.989 -7.883 1.00 83.19 95 LEU A O 1
ATOM 760 N N . ASN A 1 96 ? 5.484 14.321 -6.150 1.00 82.50 96 ASN A N 1
ATOM 761 C CA . ASN A 1 96 ? 6.527 15.068 -6.861 1.00 82.50 96 ASN A CA 1
ATOM 762 C C . ASN A 1 96 ? 7.530 14.152 -7.578 1.00 82.50 96 ASN A C 1
ATOM 764 O O . ASN A 1 96 ? 8.156 13.308 -6.938 1.00 82.50 96 ASN A O 1
ATOM 768 N N . GLY A 1 97 ? 7.687 14.319 -8.894 1.00 79.94 97 GLY A N 1
ATOM 769 C CA . GLY A 1 97 ? 8.582 13.512 -9.733 1.00 79.94 97 GLY A CA 1
ATOM 770 C C . GLY A 1 97 ? 8.230 12.018 -9.843 1.00 79.94 97 GLY A C 1
ATOM 771 O O . GLY A 1 97 ? 8.841 11.293 -10.632 1.00 79.94 97 GLY A O 1
ATOM 772 N N . ALA A 1 98 ? 7.243 11.537 -9.084 1.00 83.81 98 ALA A N 1
ATOM 773 C CA . ALA A 1 98 ? 6.777 10.156 -9.123 1.00 83.81 98 ALA A CA 1
ATOM 774 C C . ALA A 1 98 ? 5.764 9.921 -10.251 1.00 83.81 98 ALA A C 1
ATOM 776 O O . ALA A 1 98 ? 5.615 8.794 -10.722 1.00 83.81 98 ALA A O 1
ATOM 777 N N . VAL A 1 99 ? 5.108 10.988 -10.711 1.00 87.12 99 VAL A N 1
ATOM 778 C CA . VAL A 1 99 ? 4.133 10.956 -11.802 1.00 87.12 99 VAL A CA 1
ATOM 779 C C . VAL A 1 99 ? 4.483 11.953 -12.903 1.00 87.12 99 VAL A C 1
ATOM 781 O O . VAL A 1 99 ? 5.116 12.979 -12.657 1.00 87.12 99 VAL A O 1
ATOM 784 N N . GLN A 1 100 ? 4.044 11.652 -14.119 1.00 89.31 100 GLN A N 1
ATOM 785 C CA . GLN A 1 100 ? 4.184 12.485 -15.313 1.00 89.31 100 GLN A CA 1
ATOM 786 C C . GLN A 1 100 ? 2.874 12.471 -16.119 1.00 89.31 100 GLN A C 1
ATOM 788 O O . GLN A 1 100 ? 2.089 11.534 -15.957 1.00 89.31 100 GLN A O 1
ATOM 793 N N . PRO A 1 101 ? 2.600 13.470 -16.974 1.00 89.50 101 PRO A N 1
ATOM 794 C CA . PRO A 1 101 ? 1.443 13.429 -17.867 1.00 89.50 101 PRO A CA 1
ATOM 795 C C . PRO A 1 101 ? 1.480 12.176 -18.747 1.00 89.50 101 PRO A C 1
ATOM 797 O O . PRO A 1 101 ? 2.558 11.772 -19.178 1.00 89.50 101 PRO A O 1
ATOM 800 N N . VAL A 1 102 ? 0.323 11.570 -19.035 1.00 86.88 102 VAL A N 1
ATOM 801 C CA . VAL A 1 102 ? 0.254 10.345 -19.864 1.00 86.88 102 VAL A CA 1
ATOM 802 C C . VAL A 1 102 ? 0.909 10.548 -21.236 1.00 86.88 102 VAL A C 1
ATOM 804 O O . VAL A 1 102 ? 1.629 9.670 -21.708 1.00 86.88 102 VAL A O 1
ATOM 807 N N . ASP A 1 103 ? 0.735 11.731 -21.825 1.00 84.56 103 ASP A N 1
ATOM 808 C CA . ASP A 1 103 ? 1.266 12.086 -23.146 1.00 84.56 103 ASP A CA 1
ATOM 809 C C . ASP A 1 103 ? 2.710 12.627 -23.115 1.00 84.56 103 ASP A C 1
ATOM 811 O O . ASP A 1 103 ? 3.193 13.179 -24.102 1.00 84.56 103 ASP A O 1
ATOM 815 N N . SER A 1 104 ? 3.413 12.499 -21.984 1.00 79.12 104 SER A N 1
ATOM 816 C CA . SER A 1 104 ? 4.777 13.001 -21.800 1.00 79.12 104 SER A CA 1
ATOM 817 C C . SER A 1 104 ? 5.707 11.907 -21.288 1.00 79.12 104 SER A C 1
ATOM 819 O O . SER A 1 104 ? 5.370 11.136 -20.389 1.00 79.12 104 SER A O 1
ATOM 821 N N . THR A 1 105 ? 6.924 11.872 -21.826 1.00 74.00 105 THR A N 1
ATOM 822 C CA . THR A 1 105 ? 8.031 11.075 -21.277 1.00 74.00 105 THR A CA 1
ATOM 823 C C . THR A 1 105 ? 8.884 11.854 -20.283 1.00 74.00 105 THR A C 1
ATOM 825 O O . THR A 1 105 ? 9.706 11.255 -19.592 1.00 74.00 105 THR A O 1
ATOM 828 N N . ASP A 1 106 ? 8.687 13.168 -20.204 1.00 75.50 106 ASP A N 1
ATOM 829 C CA . ASP A 1 106 ? 9.439 14.041 -19.316 1.00 75.50 106 ASP A CA 1
ATOM 830 C C . ASP A 1 106 ? 8.798 14.065 -17.932 1.00 75.50 106 ASP A C 1
ATOM 832 O O . ASP A 1 106 ? 7.583 14.244 -17.794 1.00 75.50 106 ASP A O 1
ATOM 836 N N . VAL A 1 107 ? 9.637 13.912 -16.906 1.00 74.44 107 VAL A N 1
ATOM 837 C CA . VAL A 1 107 ? 9.236 14.047 -15.506 1.00 74.44 107 VAL A CA 1
ATOM 838 C C . VAL A 1 107 ? 9.219 15.537 -15.165 1.00 74.44 107 VAL A C 1
ATOM 840 O O . VAL A 1 107 ? 10.285 16.154 -15.128 1.00 74.44 107 VAL A O 1
ATOM 843 N N . PRO A 1 108 ? 8.045 16.141 -14.922 1.00 76.88 108 PRO A N 1
ATOM 844 C CA . PRO A 1 108 ? 7.984 17.555 -14.599 1.00 76.88 108 PRO A CA 1
ATOM 845 C C . PRO A 1 108 ? 8.557 17.817 -13.204 1.00 76.88 108 PRO A C 1
ATOM 847 O O . PRO A 1 108 ? 8.466 16.981 -12.305 1.00 76.88 108 PRO A O 1
ATOM 850 N N . GLU A 1 109 ? 9.087 19.023 -13.000 1.00 77.25 109 GLU A N 1
ATOM 851 C CA . GLU A 1 109 ? 9.603 19.478 -11.698 1.00 77.25 109 GLU A CA 1
ATOM 852 C C . GLU A 1 109 ? 8.525 19.528 -10.602 1.00 77.25 109 GLU A C 1
ATOM 854 O O . GLU A 1 109 ? 8.841 19.593 -9.414 1.00 77.25 109 GLU A O 1
ATOM 859 N N . SER A 1 110 ? 7.249 19.534 -11.001 1.00 79.00 110 SER A N 1
ATOM 860 C CA . SER A 1 110 ? 6.098 19.538 -10.105 1.00 79.00 110 SER A CA 1
ATOM 861 C C . SER A 1 110 ? 4.919 18.775 -10.715 1.00 79.00 110 SER A C 1
ATOM 863 O O . SER A 1 110 ? 4.625 18.900 -11.903 1.00 79.00 110 SER A O 1
ATOM 865 N N . SER A 1 111 ? 4.225 17.990 -9.890 1.00 80.06 111 SER A N 1
ATOM 866 C CA . SER A 1 111 ? 2.967 17.311 -10.233 1.00 80.06 111 SER A CA 1
ATOM 867 C C . SER A 1 111 ? 1.771 18.049 -9.611 1.00 80.06 111 SER A C 1
ATOM 869 O O . SER A 1 111 ? 1.954 18.727 -8.610 1.00 80.06 111 SER A O 1
ATOM 871 N N . PRO A 1 112 ? 0.532 17.934 -10.107 1.00 86.69 112 PRO A N 1
ATOM 872 C CA . PRO A 1 112 ? -0.633 18.497 -9.424 1.00 86.69 112 PRO A CA 1
ATOM 873 C C . PRO A 1 112 ? -0.981 17.721 -8.138 1.00 86.69 112 PRO A C 1
ATOM 875 O O . PRO A 1 112 ? -0.300 16.773 -7.745 1.00 86.69 112 PRO A O 1
ATOM 878 N N . PHE A 1 113 ? -2.049 18.149 -7.460 1.00 88.44 113 PHE A N 1
ATOM 879 C CA . PHE A 1 113 ? -2.599 17.435 -6.308 1.00 88.44 113 PHE A CA 1
AT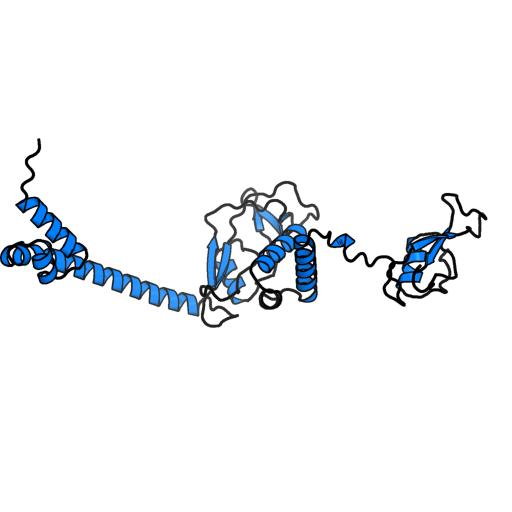OM 880 C C . PHE A 1 113 ? -3.514 16.286 -6.740 1.00 88.44 113 PHE A C 1
ATOM 882 O O . PHE A 1 113 ? -4.307 16.436 -7.673 1.00 88.44 113 PHE A O 1
ATOM 889 N N . PHE A 1 114 ? -3.462 15.191 -5.979 1.00 88.19 114 PHE A N 1
ATOM 890 C CA . PHE A 1 114 ? -4.273 13.985 -6.170 1.00 88.19 114 PHE A CA 1
ATOM 891 C C . PHE A 1 114 ? -4.978 13.581 -4.869 1.00 88.19 114 PHE A C 1
ATOM 893 O O . PHE A 1 114 ? -4.526 13.945 -3.781 1.00 88.19 114 PHE A O 1
ATOM 900 N N . ARG A 1 115 ? -6.059 12.797 -4.965 1.00 90.19 115 ARG A N 1
ATOM 901 C CA . ARG A 1 115 ? -6.721 12.126 -3.826 1.00 90.19 115 ARG A CA 1
ATOM 902 C C . ARG A 1 115 ? -6.576 10.605 -3.958 1.00 90.19 115 ARG A C 1
ATOM 904 O O . ARG A 1 115 ? -7.534 9.936 -4.326 1.00 90.19 115 ARG A O 1
ATOM 911 N N . PRO A 1 116 ? -5.378 10.058 -3.704 1.00 90.38 116 PRO A N 1
ATOM 912 C CA . PRO A 1 116 ? -5.140 8.632 -3.860 1.00 90.38 116 PRO A CA 1
ATOM 913 C C . PRO A 1 116 ? -5.850 7.816 -2.773 1.00 90.38 116 PRO A C 1
ATOM 915 O O . PRO A 1 116 ? -5.841 8.193 -1.597 1.00 90.38 116 PRO A O 1
ATOM 918 N N . TYR A 1 117 ? -6.384 6.662 -3.163 1.00 93.06 117 TYR A N 1
ATOM 919 C CA . TYR A 1 117 ? -6.828 5.590 -2.277 1.00 93.06 117 TYR A CA 1
ATOM 920 C C . TYR A 1 117 ? -5.896 4.393 -2.394 1.00 93.06 117 TYR A C 1
ATOM 922 O O . TYR A 1 117 ? -5.699 3.833 -3.472 1.00 93.06 117 TYR A O 1
ATOM 930 N N . TRP A 1 118 ? -5.334 3.983 -1.271 1.00 92.00 118 TRP A N 1
ATOM 931 C CA . TRP A 1 118 ? -4.513 2.789 -1.149 1.00 92.00 118 TRP A CA 1
ATOM 932 C C . TRP A 1 118 ? -5.358 1.668 -0.581 1.00 92.00 118 TRP A C 1
ATOM 934 O O . TRP A 1 118 ? -6.226 1.935 0.236 1.00 92.00 118 TRP A O 1
ATOM 944 N N . ALA A 1 119 ? -5.094 0.422 -0.964 1.00 95.12 119 ALA A N 1
ATOM 945 C CA . ALA A 1 119 ? -5.732 -0.726 -0.333 1.00 95.12 119 ALA A CA 1
ATOM 946 C C . ALA A 1 119 ? -4.692 -1.707 0.196 1.00 95.12 119 ALA A C 1
ATOM 948 O O . ALA A 1 119 ? -3.704 -2.008 -0.472 1.00 95.12 119 ALA A O 1
ATOM 949 N N . HIS A 1 120 ? -4.924 -2.234 1.392 1.00 94.94 120 HIS A N 1
ATOM 950 C CA . HIS A 1 120 ? -4.042 -3.194 2.045 1.00 94.94 120 HIS A CA 1
ATOM 951 C C . HIS A 1 120 ? -4.812 -4.223 2.871 1.00 94.94 120 HIS A C 1
ATOM 953 O O . HIS A 1 120 ? -5.981 -4.039 3.214 1.00 94.94 120 HIS A O 1
ATOM 959 N N . CYS A 1 121 ? -4.152 -5.328 3.204 1.00 95.94 121 CYS A N 1
ATOM 960 C CA . CYS A 1 121 ? -4.759 -6.395 3.980 1.00 95.94 121 CYS A CA 1
ATOM 961 C C . CYS A 1 121 ? -4.932 -5.999 5.452 1.00 95.94 121 CYS A C 1
ATOM 963 O O . CYS A 1 121 ? -3.987 -5.597 6.126 1.00 95.94 121 CYS A O 1
ATOM 965 N N . SER A 1 122 ? -6.118 -6.253 6.005 1.00 95.25 122 SER A N 1
ATOM 966 C CA . SER A 1 122 ? -6.420 -6.069 7.430 1.00 95.25 122 SER A CA 1
ATOM 967 C C . SER A 1 122 ? -5.578 -6.943 8.372 1.00 95.25 122 SER A C 1
ATOM 969 O O . SER A 1 122 ? -5.494 -6.685 9.576 1.00 95.25 122 SER A O 1
ATOM 971 N N . ASN A 1 123 ? -4.944 -7.997 7.850 1.00 94.06 123 ASN A N 1
ATOM 972 C CA . ASN A 1 123 ? -3.956 -8.776 8.582 1.00 94.06 123 ASN A CA 1
ATOM 973 C C . ASN A 1 123 ? -2.576 -8.122 8.443 1.00 94.06 123 ASN A C 1
ATOM 975 O O . ASN A 1 123 ? -1.910 -8.319 7.433 1.00 94.06 123 ASN A O 1
ATOM 979 N N . LYS A 1 124 ? -2.104 -7.461 9.506 1.00 88.00 124 LYS A N 1
ATOM 980 C CA . LYS A 1 124 ? -0.804 -6.762 9.551 1.00 88.00 124 LYS A CA 1
ATOM 981 C C . LYS A 1 124 ? 0.426 -7.621 9.225 1.00 88.00 124 LYS A C 1
ATOM 983 O O . LYS A 1 124 ? 1.494 -7.077 8.991 1.00 88.00 124 LYS A O 1
ATOM 988 N N . ARG A 1 125 ? 0.313 -8.954 9.268 1.00 89.12 125 ARG A N 1
ATOM 989 C CA . ARG A 1 125 ? 1.401 -9.873 8.881 1.00 89.12 125 ARG A CA 1
ATOM 990 C C . ARG A 1 125 ? 1.396 -10.224 7.391 1.00 89.12 125 ARG A C 1
ATOM 992 O O . ARG A 1 125 ? 2.320 -10.879 6.927 1.00 89.12 125 ARG A O 1
ATOM 999 N N . CYS A 1 126 ? 0.329 -9.894 6.671 1.00 92.38 126 CYS A N 1
ATOM 1000 C CA . CYS A 1 126 ? 0.205 -10.149 5.244 1.00 92.38 126 CYS A CA 1
ATOM 1001 C C . CYS A 1 126 ? 0.779 -8.965 4.468 1.00 92.38 126 CYS A C 1
ATOM 1003 O O . CYS A 1 126 ? 0.449 -7.823 4.768 1.00 92.38 126 CYS A O 1
ATOM 1005 N N . ILE A 1 127 ? 1.597 -9.254 3.456 1.00 90.69 127 ILE A N 1
ATOM 1006 C CA . ILE A 1 127 ? 2.211 -8.228 2.609 1.00 90.69 127 ILE A CA 1
ATOM 1007 C C . ILE A 1 127 ? 1.250 -7.660 1.550 1.00 90.69 127 ILE A C 1
ATOM 1009 O O . ILE A 1 127 ? 1.537 -6.619 0.974 1.00 90.69 127 ILE A O 1
ATOM 1013 N N . ALA A 1 128 ? 0.099 -8.302 1.300 1.00 93.69 128 ALA A N 1
ATOM 1014 C CA . ALA A 1 128 ? -0.846 -7.879 0.266 1.00 93.69 128 ALA A CA 1
ATOM 1015 C C . ALA A 1 128 ? -1.281 -6.417 0.449 1.00 93.69 128 ALA A C 1
ATOM 1017 O O . ALA A 1 128 ? -2.032 -6.081 1.373 1.00 93.69 128 ALA A O 1
ATOM 1018 N N . ARG A 1 129 ? -0.804 -5.569 -0.462 1.00 92.69 129 ARG A N 1
ATOM 1019 C CA . ARG A 1 129 ? -1.096 -4.142 -0.546 1.00 92.69 129 ARG A CA 1
ATOM 1020 C C . ARG A 1 129 ? -0.980 -3.681 -1.992 1.00 92.69 129 ARG A C 1
ATOM 1022 O O . ARG A 1 129 ? -0.136 -4.180 -2.736 1.00 92.69 129 ARG A O 1
ATOM 1029 N N . LEU A 1 130 ? -1.812 -2.724 -2.380 1.00 91.94 130 LEU A N 1
ATOM 1030 C CA . LEU A 1 130 ? -1.620 -1.987 -3.618 1.00 91.94 130 LEU A CA 1
ATOM 1031 C C . LEU A 1 130 ? -0.340 -1.166 -3.506 1.00 91.94 130 LEU A C 1
ATOM 1033 O O . LEU A 1 130 ? -0.119 -0.484 -2.507 1.00 91.94 130 LEU A O 1
ATOM 1037 N N . MET A 1 131 ? 0.484 -1.232 -4.543 1.00 86.88 131 MET A N 1
ATOM 1038 C CA . MET A 1 131 ? 1.658 -0.376 -4.690 1.00 86.88 131 MET A CA 1
ATOM 1039 C C . MET A 1 131 ? 1.364 0.931 -5.384 1.00 86.88 131 MET A C 1
ATOM 1041 O O . MET A 1 131 ? 2.092 1.900 -5.208 1.00 86.88 131 MET A O 1
ATOM 1045 N N . PHE A 1 132 ? 0.280 0.960 -6.141 1.00 87.88 132 PHE A N 1
ATOM 1046 C CA . PHE A 1 132 ? -0.183 2.153 -6.807 1.00 87.88 132 PHE A CA 1
ATOM 1047 C C . PHE A 1 132 ? -1.625 2.394 -6.370 1.00 87.88 132 PHE A C 1
ATOM 1049 O O . PHE A 1 132 ? -2.435 1.468 -6.478 1.00 87.88 132 PHE A O 1
ATOM 1056 N N . PRO A 1 133 ? -1.956 3.586 -5.851 1.00 89.56 133 PRO A N 1
ATOM 1057 C CA . PRO A 1 133 ? -3.303 3.894 -5.412 1.00 89.56 133 PRO A CA 1
ATOM 1058 C C . PRO A 1 133 ? -4.287 3.967 -6.588 1.00 89.56 133 PRO A C 1
ATOM 1060 O O . PRO A 1 133 ? -3.915 3.812 -7.755 1.00 89.56 133 PRO A O 1
ATOM 1063 N N . ARG A 1 134 ? -5.565 4.175 -6.270 1.00 91.12 134 ARG A N 1
ATOM 1064 C CA . ARG A 1 134 ? -6.657 4.437 -7.219 1.00 91.12 134 ARG A CA 1
ATOM 1065 C C . ARG A 1 134 ? -7.325 5.778 -6.920 1.00 91.12 134 ARG A C 1
ATOM 1067 O O . ARG A 1 134 ? -7.073 6.373 -5.873 1.00 91.12 134 ARG A O 1
ATOM 1074 N N . ASP A 1 135 ? -8.168 6.238 -7.839 1.00 89.75 135 ASP A N 1
ATOM 1075 C CA . ASP A 1 135 ? -8.903 7.503 -7.707 1.00 89.75 135 ASP A CA 1
ATOM 1076 C C . ASP A 1 135 ? -10.096 7.406 -6.733 1.00 89.75 135 ASP A C 1
ATOM 1078 O O . ASP A 1 135 ? -10.529 8.423 -6.186 1.00 89.75 135 ASP A O 1
ATOM 1082 N N . SER A 1 136 ? -10.614 6.196 -6.486 1.00 91.50 136 SER A N 1
ATOM 1083 C CA . SER A 1 136 ? -11.739 5.939 -5.579 1.00 91.50 136 SER A CA 1
ATOM 1084 C C . SER A 1 136 ? -11.463 4.789 -4.604 1.00 91.50 136 SER A C 1
ATOM 1086 O O . SER A 1 136 ? -10.591 3.942 -4.833 1.00 91.50 136 SER A O 1
ATOM 1088 N N . GLU A 1 137 ? -12.225 4.761 -3.508 1.00 93.94 137 GLU A N 1
ATOM 1089 C CA . GLU A 1 137 ? -12.165 3.693 -2.508 1.00 93.94 137 GLU A CA 1
ATOM 1090 C C . GLU A 1 137 ? -12.592 2.352 -3.117 1.00 93.94 137 GLU A C 1
ATOM 1092 O O . GLU A 1 137 ? -11.915 1.334 -2.947 1.00 93.94 137 GLU A O 1
ATOM 1097 N N . GLU A 1 138 ? -13.691 2.358 -3.874 1.00 93.75 138 GLU A N 1
ATOM 1098 C CA . GLU A 1 138 ? -14.234 1.172 -4.525 1.00 93.75 138 GLU A CA 1
ATOM 1099 C C . GLU A 1 138 ? -13.252 0.576 -5.533 1.00 93.75 138 GLU A C 1
ATOM 1101 O O . GLU A 1 138 ? -13.048 -0.640 -5.532 1.00 93.75 138 GLU A O 1
ATOM 1106 N N . ASP A 1 139 ? -12.595 1.411 -6.341 1.00 93.69 139 ASP A N 1
ATOM 1107 C CA . ASP A 1 139 ? -11.616 0.945 -7.324 1.00 93.69 139 ASP A CA 1
ATOM 1108 C C . ASP A 1 139 ? -10.370 0.370 -6.645 1.00 93.69 139 ASP A C 1
ATOM 1110 O O . ASP A 1 139 ? -9.824 -0.639 -7.100 1.00 93.69 139 ASP A O 1
ATOM 1114 N N . ALA A 1 140 ? -9.921 0.973 -5.537 1.00 95.06 140 ALA A N 1
ATOM 1115 C CA . ALA A 1 140 ? -8.799 0.454 -4.757 1.00 95.06 140 ALA A CA 1
ATOM 1116 C C . ALA A 1 140 ? -9.119 -0.935 -4.187 1.00 95.06 140 ALA A C 1
ATOM 1118 O O . ALA A 1 140 ? -8.319 -1.866 -4.305 1.00 95.06 140 ALA A O 1
ATOM 1119 N N . LEU A 1 141 ? -10.309 -1.109 -3.612 1.00 95.81 141 LEU A N 1
ATOM 1120 C CA . LEU A 1 141 ? -10.741 -2.394 -3.065 1.00 95.81 141 LEU A CA 1
ATOM 1121 C C . LEU A 1 141 ? -10.980 -3.440 -4.160 1.00 95.81 141 LEU A C 1
ATOM 1123 O O . LEU A 1 141 ? -10.605 -4.599 -3.984 1.00 95.81 141 LEU A O 1
ATOM 1127 N N . ALA A 1 142 ? -11.538 -3.049 -5.306 1.00 95.25 142 ALA A N 1
ATOM 1128 C CA . ALA A 1 142 ? -11.709 -3.939 -6.451 1.00 95.25 142 ALA A CA 1
ATOM 1129 C C . ALA A 1 142 ? -10.354 -4.423 -6.990 1.00 95.25 142 ALA A C 1
ATOM 1131 O O . ALA A 1 142 ? -10.141 -5.628 -7.140 1.00 95.25 142 ALA A O 1
ATOM 1132 N N . ALA A 1 143 ? -9.404 -3.508 -7.199 1.00 94.19 143 ALA A N 1
ATOM 1133 C CA . ALA A 1 143 ? -8.047 -3.845 -7.622 1.00 94.19 143 ALA A CA 1
ATOM 1134 C C . ALA A 1 143 ? -7.327 -4.744 -6.603 1.00 94.19 143 ALA A C 1
ATOM 1136 O O . ALA A 1 143 ? -6.617 -5.674 -6.993 1.00 94.19 143 ALA A O 1
ATOM 1137 N N . PHE A 1 144 ? -7.545 -4.510 -5.303 1.00 95.25 144 PHE A N 1
ATOM 1138 C CA . PHE A 1 144 ? -7.026 -5.362 -4.236 1.00 95.25 144 PHE A CA 1
ATOM 1139 C C . PHE A 1 144 ? -7.550 -6.799 -4.364 1.00 95.25 144 PHE A C 1
ATOM 1141 O O . PHE A 1 144 ? -6.776 -7.753 -4.362 1.00 95.25 144 PHE A O 1
ATOM 1148 N N . VAL A 1 145 ? -8.861 -6.984 -4.523 1.00 95.38 145 VAL A N 1
ATOM 1149 C CA . VAL A 1 145 ? -9.454 -8.328 -4.646 1.00 95.38 145 VAL A CA 1
ATOM 1150 C C . VAL A 1 145 ? -8.951 -9.056 -5.895 1.00 95.38 145 VAL A C 1
ATOM 1152 O O . VAL A 1 145 ? -8.703 -10.260 -5.842 1.00 95.38 145 VAL A O 1
ATOM 1155 N N . LEU A 1 146 ? -8.743 -8.327 -6.994 1.00 94.06 146 LEU A N 1
ATOM 1156 C CA . LEU A 1 146 ? -8.201 -8.868 -8.244 1.00 94.06 146 LEU A CA 1
ATOM 1157 C C . LEU A 1 146 ? -6.705 -9.211 -8.175 1.00 94.06 146 LEU A C 1
ATOM 1159 O O . LEU A 1 146 ? -6.180 -9.841 -9.091 1.00 94.06 146 LEU A O 1
ATOM 1163 N N . GLY A 1 147 ? -6.008 -8.813 -7.110 1.00 90.44 147 GLY A N 1
ATOM 1164 C CA . GLY A 1 147 ? -4.571 -9.019 -6.989 1.00 90.44 147 GLY A CA 1
ATOM 1165 C C . GLY A 1 147 ? -3.742 -8.116 -7.905 1.00 90.44 147 GLY A C 1
ATOM 1166 O O . GLY A 1 147 ? -2.609 -8.452 -8.240 1.00 90.44 147 GLY A O 1
ATOM 1167 N N . GLU A 1 148 ? -4.278 -6.964 -8.316 1.00 90.56 148 GLU A N 1
ATOM 1168 C CA . GLU A 1 148 ? -3.588 -6.001 -9.182 1.00 90.56 148 GLU A CA 1
ATOM 1169 C C . GLU A 1 148 ? -2.622 -5.105 -8.392 1.00 90.56 148 GLU A C 1
ATOM 1171 O O . GLU A 1 148 ? -2.643 -3.876 -8.491 1.00 90.56 148 GLU A O 1
ATOM 1176 N N . TRP A 1 149 ? -1.760 -5.734 -7.593 1.00 88.00 149 TRP A N 1
ATOM 1177 C CA . TRP A 1 149 ? -0.887 -5.068 -6.627 1.00 88.00 149 TRP A CA 1
ATOM 1178 C C . TRP A 1 149 ? 0.095 -4.104 -7.274 1.00 88.00 149 TRP A C 1
ATOM 1180 O O . TRP A 1 149 ? 0.332 -3.019 -6.752 1.00 88.00 149 TRP A O 1
ATOM 1190 N N . VAL A 1 150 ? 0.650 -4.506 -8.415 1.00 85.81 150 VAL A N 1
ATOM 1191 C CA . VAL A 1 150 ? 1.797 -3.852 -9.057 1.00 85.81 150 VAL A CA 1
ATOM 1192 C C . VAL A 1 150 ? 1.446 -3.182 -10.372 1.00 85.81 150 VAL A C 1
ATOM 1194 O O . VAL A 1 150 ? 2.326 -2.642 -11.032 1.00 85.81 150 VAL A O 1
ATOM 1197 N N . ARG A 1 151 ? 0.180 -3.238 -10.797 1.00 85.00 151 ARG A N 1
ATOM 1198 C CA . ARG A 1 151 ? -0.239 -2.595 -12.041 1.00 85.00 151 ARG A CA 1
ATOM 1199 C C . ARG A 1 151 ? -0.315 -1.083 -11.801 1.00 85.00 151 ARG A C 1
ATOM 1201 O O . ARG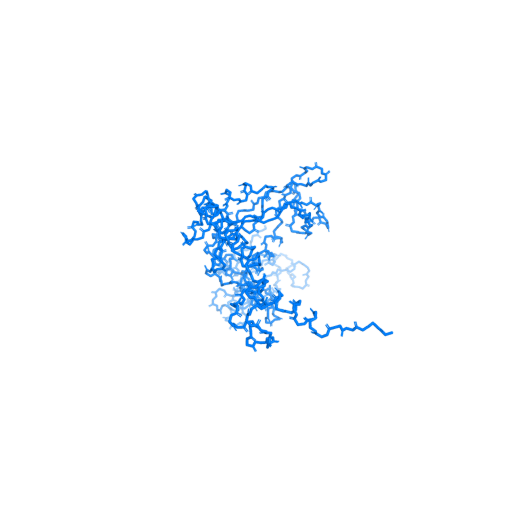 A 1 151 ? -1.137 -0.666 -10.977 1.00 85.00 151 ARG A O 1
ATOM 1208 N N . PRO A 1 152 ? 0.494 -0.266 -12.501 1.00 85.38 152 PRO A N 1
ATOM 1209 C CA . PRO A 1 152 ? 0.363 1.181 -12.431 1.00 85.38 152 PRO A CA 1
ATOM 1210 C C . PRO A 1 152 ? -1.018 1.593 -12.931 1.00 85.38 152 PRO A C 1
ATOM 1212 O O . PRO A 1 152 ? -1.528 1.034 -13.903 1.00 85.38 152 PRO A O 1
ATOM 1215 N N . HIS A 1 153 ? -1.613 2.570 -12.262 1.00 85.94 153 HIS A N 1
ATOM 1216 C CA . HIS A 1 153 ? -2.893 3.140 -12.651 1.00 85.94 153 HIS A CA 1
ATOM 1217 C C . HIS A 1 153 ? -2.712 4.635 -12.911 1.00 85.94 153 HIS A C 1
ATOM 1219 O O . HIS A 1 153 ? -1.978 5.276 -12.148 1.00 85.94 153 HIS A O 1
ATOM 1225 N N . PRO A 1 154 ? -3.325 5.184 -13.973 1.00 87.88 154 PRO A N 1
ATOM 1226 C CA . PRO A 1 154 ? -3.356 6.621 -14.166 1.00 87.88 154 PRO A CA 1
ATOM 12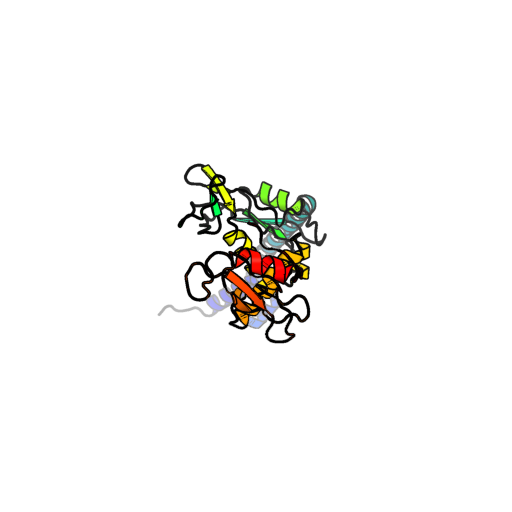27 C C . PRO A 1 154 ? -4.086 7.322 -13.014 1.00 87.88 154 PRO A C 1
ATOM 1229 O O . PRO A 1 154 ? -4.983 6.747 -12.408 1.00 87.88 154 PRO A O 1
ATOM 1232 N N . PHE A 1 155 ? -3.721 8.568 -12.737 1.00 84.75 155 PHE A N 1
ATOM 1233 C CA . PHE A 1 155 ? -4.399 9.437 -11.783 1.00 84.75 155 PHE A CA 1
ATOM 1234 C C . PHE A 1 155 ? -4.987 10.641 -12.464 1.00 84.75 155 PHE A C 1
ATOM 1236 O O . PHE A 1 155 ? -4.398 11.200 -13.392 1.00 84.75 155 PHE A O 1
ATOM 1243 N N . ARG A 1 156 ? -6.086 11.123 -11.898 1.00 88.00 156 ARG A N 1
ATOM 1244 C CA . ARG A 1 156 ? -6.680 12.386 -12.313 1.00 88.00 156 ARG A CA 1
ATOM 1245 C C . ARG A 1 156 ? -6.277 13.511 -11.380 1.00 88.00 156 ARG A C 1
ATOM 1247 O O . ARG A 1 156 ? -6.493 13.474 -10.169 1.00 88.00 156 ARG A O 1
ATOM 1254 N N . SER A 1 157 ? -5.688 14.541 -11.971 1.00 86.62 157 SER A N 1
ATOM 1255 C CA . SER A 1 157 ? -5.393 15.795 -11.290 1.00 86.62 157 SER A CA 1
ATOM 1256 C C . SER A 1 157 ? -6.680 16.430 -10.768 1.00 86.62 157 SER A C 1
ATOM 1258 O O . SER A 1 157 ? -7.643 16.617 -11.510 1.00 86.62 157 SER A O 1
ATOM 1260 N N . LEU A 1 158 ? -6.681 16.849 -9.502 1.00 86.25 158 LEU A N 1
ATOM 1261 C CA . LEU A 1 158 ? -7.818 17.574 -8.921 1.00 86.25 158 LEU A CA 1
ATOM 1262 C C . LEU A 1 158 ? -7.961 18.997 -9.467 1.00 86.25 158 LEU A C 1
ATOM 1264 O O . LEU A 1 158 ? -8.997 19.629 -9.274 1.00 86.25 158 LEU A O 1
ATOM 1268 N N . LYS A 1 159 ? -6.901 19.535 -10.077 1.00 84.56 159 LYS A N 1
ATOM 1269 C CA . LYS A 1 159 ? -6.853 20.926 -10.529 1.00 84.56 159 LYS A CA 1
ATOM 1270 C C . LYS A 1 159 ? -7.610 21.121 -11.840 1.00 84.56 159 LYS A C 1
ATOM 1272 O O . LYS A 1 159 ? -8.296 22.122 -12.006 1.00 84.56 159 LYS A O 1
ATOM 1277 N N . ASP A 1 160 ? -7.431 20.190 -12.765 1.00 87.50 160 ASP A N 1
ATOM 1278 C CA . ASP A 1 160 ? -7.832 20.322 -14.167 1.00 87.50 160 ASP A CA 1
ATOM 1279 C C . ASP A 1 160 ? -8.366 19.016 -14.778 1.00 87.50 160 ASP A C 1
ATOM 1281 O O . ASP A 1 160 ? -8.822 19.023 -15.916 1.00 87.50 160 ASP A O 1
ATOM 1285 N N . GLY A 1 161 ? -8.349 17.901 -14.039 1.00 86.31 161 GLY A N 1
ATOM 1286 C CA . GLY A 1 161 ? -8.815 16.603 -14.527 1.00 86.31 161 GLY A CA 1
ATOM 1287 C C . GLY A 1 161 ? -7.859 15.909 -15.498 1.00 86.31 161 GLY A C 1
ATOM 1288 O O . GLY A 1 161 ? -8.192 14.832 -15.987 1.00 86.31 161 GLY A O 1
ATOM 1289 N N . THR A 1 162 ? -6.685 16.490 -15.761 1.00 89.25 162 THR A N 1
ATOM 1290 C CA . THR A 1 162 ? -5.655 15.890 -16.617 1.00 89.25 162 THR A CA 1
ATOM 1291 C C . THR A 1 162 ? -5.244 14.526 -16.066 1.00 89.25 162 THR A C 1
ATOM 1293 O O . THR A 1 162 ? -5.131 14.364 -14.846 1.00 89.25 162 THR A O 1
ATOM 1296 N N . GLU A 1 163 ? -5.008 13.556 -16.952 1.00 90.81 163 GLU A N 1
ATOM 1297 C CA . GLU A 1 163 ? -4.525 12.224 -16.585 1.00 90.81 163 GLU A CA 1
ATOM 1298 C C . GLU A 1 163 ? -2.994 12.177 -16.497 1.00 90.81 163 GLU A C 1
ATOM 1300 O O . GLU A 1 163 ? -2.260 12.698 -17.340 1.00 90.81 163 GLU A O 1
ATOM 1305 N N . TRP A 1 164 ? -2.516 11.528 -15.443 1.00 90.62 164 TRP A N 1
ATOM 1306 C CA . TRP A 1 164 ? -1.111 11.376 -15.087 1.00 90.62 164 TRP A CA 1
ATOM 1307 C C . TRP A 1 164 ? -0.802 9.901 -14.885 1.00 90.62 164 TRP A C 1
ATOM 1309 O O . TRP A 1 164 ? -1.650 9.155 -14.426 1.00 90.62 164 TRP A O 1
ATOM 1319 N N . THR A 1 165 ? 0.411 9.462 -15.184 1.00 90.38 165 THR A N 1
ATOM 1320 C CA . THR A 1 165 ? 0.868 8.086 -14.963 1.00 90.38 165 THR A CA 1
ATOM 1321 C C . THR A 1 165 ? 2.152 8.070 -14.144 1.00 90.38 165 THR A C 1
ATOM 1323 O O . THR A 1 165 ? 2.797 9.101 -13.958 1.00 90.38 165 THR A O 1
ATOM 1326 N N . TRP A 1 166 ? 2.535 6.899 -13.647 1.00 87.38 166 TRP A N 1
ATOM 1327 C CA . TRP A 1 166 ? 3.780 6.723 -12.909 1.00 87.38 166 TRP A CA 1
ATOM 1328 C C . TRP A 1 166 ? 4.997 6.888 -13.819 1.00 87.38 166 TRP A C 1
ATOM 1330 O O . TRP A 1 166 ? 5.105 6.234 -14.858 1.00 87.38 166 TRP A O 1
ATOM 1340 N N . SER A 1 167 ? 5.942 7.728 -13.397 1.00 85.81 167 SER A N 1
ATOM 1341 C CA . SER A 1 167 ? 7.240 7.847 -14.058 1.00 85.81 167 SER A CA 1
ATOM 1342 C C . SER A 1 167 ? 8.100 6.617 -13.760 1.00 85.81 167 SER A C 1
ATOM 1344 O O . S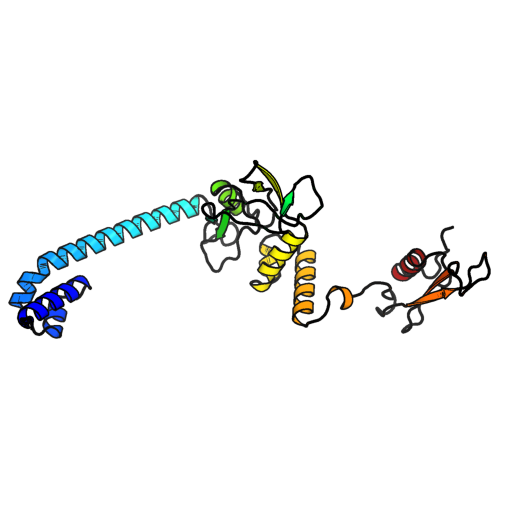ER A 1 167 ? 7.948 5.968 -12.724 1.00 85.81 167 SER A O 1
ATOM 1346 N N . GLN A 1 168 ? 9.074 6.310 -14.619 1.00 81.56 168 GLN A N 1
ATOM 1347 C CA . GLN A 1 168 ? 10.025 5.214 -14.365 1.00 81.56 168 GLN A CA 1
ATOM 1348 C C . GLN A 1 168 ? 10.782 5.391 -13.038 1.00 81.56 168 GLN A C 1
ATOM 1350 O O . GLN A 1 168 ? 11.069 4.422 -12.332 1.00 81.56 168 GLN A O 1
ATOM 1355 N N . VAL A 1 169 ? 11.077 6.641 -12.669 1.00 78.56 169 VAL A N 1
ATOM 1356 C CA . VAL A 1 169 ? 11.720 6.977 -11.395 1.00 78.56 169 VAL A CA 1
ATOM 1357 C C . VAL A 1 169 ? 10.774 6.718 -10.222 1.00 78.56 169 VAL A C 1
ATOM 1359 O O . VAL A 1 169 ? 11.200 6.113 -9.238 1.00 78.56 169 VAL A O 1
ATOM 1362 N N . GLY A 1 170 ? 9.503 7.111 -10.338 1.00 82.25 170 GLY A N 1
ATOM 1363 C CA . GLY A 1 170 ? 8.467 6.838 -9.342 1.00 82.25 170 GLY A CA 1
ATOM 1364 C C . GLY A 1 170 ? 8.267 5.343 -9.114 1.00 82.25 170 GLY A C 1
ATOM 1365 O O . GLY A 1 170 ? 8.360 4.884 -7.978 1.00 82.25 170 GLY A O 1
ATOM 1366 N N . LEU A 1 171 ? 8.116 4.571 -10.198 1.00 81.50 171 LEU A N 1
ATOM 1367 C CA . LEU A 1 171 ? 8.014 3.106 -10.150 1.00 81.50 171 LEU A CA 1
ATOM 1368 C C . LEU A 1 171 ? 9.196 2.489 -9.393 1.00 81.50 171 LEU A C 1
ATOM 1370 O O . LEU A 1 171 ? 9.013 1.664 -8.500 1.00 81.50 171 LEU A O 1
ATOM 1374 N N . ARG A 1 172 ? 10.422 2.912 -9.723 1.00 79.00 172 ARG A N 1
ATOM 1375 C CA . ARG A 1 172 ? 11.639 2.415 -9.073 1.00 79.00 172 ARG A CA 1
ATOM 1376 C C . ARG A 1 172 ? 11.669 2.744 -7.580 1.00 79.00 172 ARG A C 1
ATOM 1378 O O . ARG A 1 172 ? 12.048 1.887 -6.785 1.00 79.00 172 ARG A O 1
ATOM 1385 N N . ASN A 1 173 ? 11.311 3.968 -7.202 1.00 81.19 173 ASN A N 1
ATOM 1386 C CA . ASN A 1 173 ? 11.355 4.410 -5.809 1.00 81.19 173 ASN A CA 1
ATOM 1387 C C . ASN A 1 173 ? 10.359 3.632 -4.939 1.00 81.19 173 ASN A C 1
ATOM 1389 O O . ASN A 1 173 ? 10.731 3.181 -3.859 1.00 81.19 173 ASN A O 1
ATOM 1393 N N . GLU A 1 174 ? 9.143 3.395 -5.435 1.00 82.94 174 GLU A N 1
ATOM 1394 C CA . GLU A 1 174 ? 8.131 2.600 -4.727 1.00 82.94 174 GLU A CA 1
ATOM 1395 C C . GLU A 1 174 ? 8.597 1.160 -4.461 1.00 82.94 174 GLU A C 1
ATOM 1397 O O . GLU A 1 174 ? 8.456 0.638 -3.352 1.00 82.94 174 GLU A O 1
ATOM 1402 N N . VAL A 1 175 ? 9.239 0.525 -5.448 1.00 82.25 175 VAL A N 1
ATOM 1403 C CA . VAL A 1 175 ? 9.811 -0.822 -5.277 1.00 82.25 175 VAL A CA 1
ATOM 1404 C C . VAL A 1 175 ? 10.981 -0.820 -4.288 1.00 82.25 175 VAL A C 1
ATOM 1406 O O . VAL A 1 175 ? 11.096 -1.734 -3.474 1.00 82.25 175 VAL A O 1
ATOM 1409 N N . ILE A 1 176 ? 11.838 0.206 -4.309 1.00 82.06 176 ILE A N 1
ATOM 1410 C CA . ILE A 1 176 ? 12.939 0.343 -3.342 1.00 82.06 176 ILE A CA 1
ATOM 1411 C C . ILE A 1 176 ? 12.403 0.466 -1.912 1.00 82.06 176 ILE A C 1
ATOM 1413 O O . ILE A 1 176 ? 12.950 -0.168 -1.010 1.00 82.06 176 ILE A O 1
ATOM 1417 N N . HIS A 1 177 ? 11.345 1.252 -1.696 1.00 83.44 177 HIS A N 1
ATOM 1418 C CA . HIS A 1 177 ? 10.721 1.382 -0.380 1.00 83.44 177 HIS A CA 1
ATOM 1419 C C . HIS A 1 177 ? 10.156 0.048 0.116 1.00 83.44 177 HIS A C 1
ATOM 1421 O O . HIS A 1 177 ? 10.415 -0.327 1.254 1.00 83.44 177 HIS A O 1
ATOM 1427 N N . LEU A 1 178 ? 9.479 -0.721 -0.743 1.00 83.06 178 LEU A N 1
ATOM 1428 C CA . LEU A 1 178 ? 9.048 -2.079 -0.396 1.00 83.06 178 LEU A CA 1
ATOM 1429 C C . LEU A 1 178 ? 10.207 -2.990 0.008 1.00 83.06 178 LEU A C 1
ATOM 1431 O O . LEU A 1 178 ? 10.123 -3.677 1.021 1.00 83.06 178 LEU A O 1
ATOM 1435 N N . LEU A 1 179 ? 11.275 -3.008 -0.790 1.00 82.81 179 LEU A N 1
ATOM 1436 C CA . LEU A 1 179 ? 12.452 -3.844 -0.544 1.00 82.81 179 LEU A CA 1
ATOM 1437 C C . LEU A 1 179 ? 13.218 -3.438 0.720 1.00 82.81 179 LEU A C 1
ATOM 1439 O O . LEU A 1 179 ? 14.012 -4.219 1.241 1.00 82.81 179 LEU A O 1
ATOM 1443 N N . ALA A 1 180 ? 13.019 -2.216 1.218 1.00 81.62 180 ALA A N 1
ATOM 1444 C CA . ALA A 1 180 ? 13.572 -1.814 2.502 1.00 81.62 180 ALA A CA 1
ATOM 1445 C C . ALA A 1 180 ? 12.873 -2.521 3.674 1.00 81.62 180 ALA A C 1
ATOM 1447 O O . ALA A 1 180 ? 13.545 -2.853 4.651 1.00 81.62 180 ALA A O 1
ATOM 1448 N N . ASP A 1 181 ? 11.571 -2.781 3.540 1.00 83.12 181 ASP A N 1
ATOM 1449 C CA . ASP A 1 181 ? 10.713 -3.329 4.594 1.00 83.12 181 ASP A CA 1
ATOM 1450 C C . ASP A 1 181 ? 10.467 -4.845 4.453 1.00 83.12 181 ASP A C 1
ATOM 1452 O O . ASP A 1 181 ? 10.058 -5.507 5.413 1.00 83.12 181 ASP A O 1
ATOM 1456 N N . HIS A 1 182 ? 10.702 -5.409 3.264 1.00 85.00 182 HIS A N 1
ATOM 1457 C CA . HIS A 1 182 ? 10.340 -6.781 2.896 1.00 85.00 182 HIS A CA 1
ATOM 1458 C C . HIS A 1 182 ? 11.445 -7.496 2.107 1.00 85.00 182 HIS A C 1
ATOM 1460 O O . HIS A 1 182 ? 12.270 -6.862 1.451 1.00 85.00 182 HIS A O 1
ATOM 1466 N N . THR A 1 183 ? 11.454 -8.833 2.148 1.00 85.19 183 THR A N 1
ATOM 1467 C CA . THR A 1 183 ? 12.409 -9.637 1.361 1.00 85.19 183 THR A CA 1
ATOM 1468 C C . THR A 1 183 ? 12.030 -9.672 -0.122 1.00 85.19 183 THR A C 1
ATOM 1470 O O . THR A 1 183 ? 10.878 -9.418 -0.483 1.00 85.19 183 THR A O 1
ATOM 1473 N N . THR A 1 184 ? 12.981 -10.014 -0.997 1.00 83.81 184 THR A N 1
ATOM 1474 C CA . THR A 1 184 ? 12.746 -10.153 -2.445 1.00 83.81 184 THR A CA 1
ATOM 1475 C C . THR A 1 184 ? 11.637 -11.154 -2.739 1.00 83.81 184 THR A C 1
ATOM 1477 O O . THR A 1 184 ? 10.720 -10.833 -3.488 1.00 83.81 184 THR A O 1
ATOM 1480 N N . GLU A 1 185 ? 11.628 -12.299 -2.054 1.00 85.56 185 GLU A N 1
ATOM 1481 C CA . GLU A 1 185 ? 10.609 -13.339 -2.234 1.00 85.56 185 GLU A CA 1
ATOM 1482 C C . GLU A 1 185 ? 9.216 -12.840 -1.829 1.00 85.56 185 GLU A C 1
ATOM 1484 O O . GLU A 1 185 ? 8.209 -13.188 -2.444 1.00 85.56 185 GLU A O 1
ATOM 1489 N N . GLN A 1 186 ? 9.132 -12.011 -0.784 1.00 87.00 186 GLN A N 1
ATOM 1490 C CA . GLN A 1 186 ? 7.865 -11.416 -0.364 1.00 87.00 186 GLN A CA 1
ATOM 1491 C C . GLN A 1 186 ? 7.368 -10.383 -1.383 1.00 87.00 186 GLN A C 1
ATOM 1493 O O . GLN A 1 186 ? 6.173 -10.334 -1.672 1.00 87.00 186 GLN A O 1
ATOM 1498 N N . VAL A 1 187 ? 8.267 -9.574 -1.946 1.00 87.06 187 VAL A N 1
ATOM 1499 C CA . VAL A 1 187 ? 7.923 -8.595 -2.987 1.00 87.06 187 VAL A CA 1
ATOM 1500 C C . VAL A 1 187 ? 7.503 -9.300 -4.280 1.00 87.06 187 VAL A C 1
ATOM 1502 O O . VAL A 1 187 ? 6.512 -8.913 -4.891 1.00 87.06 187 VAL A O 1
ATOM 1505 N N . GLU A 1 188 ? 8.165 -10.386 -4.668 1.00 85.38 188 GLU A N 1
ATOM 1506 C CA . GLU A 1 188 ? 7.774 -11.217 -5.814 1.00 85.38 188 GLU A CA 1
ATOM 1507 C C . GLU A 1 188 ? 6.356 -11.784 -5.679 1.00 85.38 188 GLU A C 1
ATOM 1509 O O . GLU A 1 188 ? 5.615 -11.822 -6.661 1.00 85.38 188 GLU A O 1
ATOM 1514 N N . GLN A 1 189 ? 5.925 -12.146 -4.464 1.00 85.94 189 GLN A N 1
ATOM 1515 C CA . GLN A 1 189 ? 4.552 -12.610 -4.211 1.00 85.94 189 GLN A CA 1
ATOM 1516 C C . GLN A 1 189 ? 3.483 -11.550 -4.512 1.00 85.94 189 GLN A C 1
ATOM 1518 O O . GLN A 1 189 ? 2.322 -11.903 -4.720 1.00 85.94 189 GLN A O 1
ATOM 1523 N N . LEU A 1 190 ? 3.846 -10.264 -4.574 1.00 86.81 190 LEU A N 1
ATOM 1524 C CA . LEU A 1 190 ? 2.949 -9.201 -5.035 1.00 86.81 190 LEU A CA 1
ATOM 1525 C C . LEU A 1 190 ? 2.783 -9.197 -6.568 1.00 86.81 190 LEU A C 1
ATOM 1527 O O . LEU A 1 190 ? 1.961 -8.453 -7.086 1.00 86.81 190 LEU A O 1
ATOM 1531 N N . GLY A 1 191 ? 3.513 -10.026 -7.314 1.00 83.38 191 GLY A N 1
ATOM 1532 C CA . GLY A 1 191 ? 3.421 -10.106 -8.775 1.00 83.38 191 GLY A CA 1
ATOM 1533 C C . GLY A 1 191 ? 4.427 -9.224 -9.516 1.00 83.38 191 GLY A C 1
ATOM 1534 O O . GLY A 1 191 ? 4.256 -8.970 -10.708 1.00 83.38 191 GLY A O 1
ATOM 1535 N N . PHE A 1 192 ? 5.476 -8.749 -8.838 1.00 80.62 192 PHE A N 1
ATOM 1536 C CA . PHE A 1 192 ? 6.601 -8.091 -9.502 1.00 80.62 192 PHE A CA 1
ATOM 1537 C C . PHE A 1 192 ? 7.437 -9.085 -10.321 1.00 80.62 192 PHE A C 1
ATOM 1539 O O . PHE A 1 192 ? 7.525 -10.264 -9.994 1.00 80.62 192 PHE A O 1
ATOM 1546 N N . ASN A 1 193 ? 8.090 -8.589 -11.377 1.00 77.38 193 ASN A N 1
ATOM 1547 C CA . ASN A 1 193 ? 8.993 -9.383 -12.211 1.00 77.38 193 ASN A CA 1
ATOM 1548 C C . ASN A 1 193 ? 10.268 -9.767 -11.420 1.00 77.38 193 ASN A C 1
ATOM 1550 O O . ASN A 1 193 ? 11.038 -8.853 -11.103 1.00 77.38 193 ASN A O 1
ATOM 1554 N N . PRO A 1 194 ? 10.536 -11.063 -11.147 1.00 72.12 194 PRO A N 1
ATOM 1555 C CA . PRO A 1 194 ? 11.634 -11.474 -10.265 1.00 72.12 194 PRO A CA 1
ATOM 1556 C C . PRO A 1 194 ? 13.021 -10.940 -10.686 1.00 72.12 194 PRO A C 1
ATOM 1558 O O . PRO A 1 194 ? 13.640 -10.239 -9.884 1.00 72.12 194 PRO A O 1
ATOM 1561 N N . PRO A 1 195 ? 13.474 -11.077 -11.955 1.00 72.44 195 PRO A N 1
ATOM 1562 C CA . PRO A 1 195 ? 14.715 -10.448 -12.425 1.00 72.44 195 PRO A CA 1
ATOM 1563 C C . PRO A 1 195 ? 14.846 -8.943 -12.146 1.00 72.44 195 PRO A C 1
ATOM 1565 O O . PRO A 1 195 ? 15.942 -8.438 -11.895 1.00 72.44 195 PRO A O 1
ATOM 1568 N N . ALA A 1 196 ? 13.742 -8.194 -12.221 1.00 72.19 196 ALA A N 1
ATOM 1569 C CA . ALA A 1 196 ? 13.762 -6.756 -11.970 1.00 72.19 196 ALA A CA 1
ATOM 1570 C C . ALA A 1 196 ? 13.888 -6.451 -10.469 1.00 72.19 196 ALA A C 1
ATOM 1572 O O . ALA A 1 196 ? 14.624 -5.538 -10.092 1.00 72.19 196 ALA A O 1
ATOM 1573 N N . VAL A 1 197 ? 13.209 -7.233 -9.625 1.00 75.38 197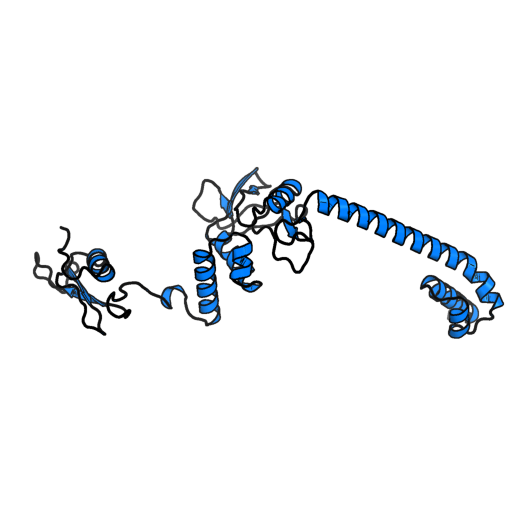 VAL A N 1
ATOM 1574 C CA . VAL A 1 197 ? 13.268 -7.124 -8.161 1.00 75.38 197 VAL A CA 1
ATOM 1575 C C . VAL A 1 197 ? 14.668 -7.456 -7.653 1.00 75.38 197 VAL A C 1
ATOM 1577 O O . VAL A 1 197 ? 15.241 -6.659 -6.914 1.00 75.38 197 VAL A O 1
ATOM 1580 N N . GLU A 1 198 ? 15.262 -8.561 -8.107 1.00 74.31 198 GLU A N 1
ATOM 1581 C CA . GLU A 1 198 ? 16.633 -8.948 -7.750 1.00 74.31 198 GLU A CA 1
ATOM 1582 C C . GLU A 1 198 ? 17.649 -7.879 -8.164 1.00 74.31 198 GLU A C 1
ATOM 1584 O O . GLU A 1 198 ? 18.508 -7.483 -7.373 1.00 74.31 198 GLU A O 1
ATOM 1589 N N . LYS A 1 199 ? 17.532 -7.351 -9.391 1.00 75.38 199 LYS A N 1
ATOM 1590 C CA . LYS A 1 199 ? 18.399 -6.268 -9.871 1.00 75.38 199 LYS A CA 1
ATOM 1591 C C . LYS A 1 199 ? 18.304 -5.039 -8.965 1.00 75.38 199 LYS A C 1
ATOM 1593 O O . LYS A 1 199 ? 19.334 -4.481 -8.593 1.00 75.38 199 LYS A O 1
ATOM 1598 N N . LEU A 1 200 ? 17.093 -4.621 -8.597 1.00 75.69 200 LEU A N 1
ATOM 1599 C CA . LEU A 1 200 ? 16.878 -3.471 -7.715 1.00 75.69 200 LEU A CA 1
ATOM 1600 C C . LEU A 1 200 ? 17.371 -3.731 -6.287 1.00 75.69 200 LEU A C 1
ATOM 1602 O O . LEU A 1 200 ? 17.991 -2.848 -5.695 1.00 75.69 200 LEU A O 1
ATOM 1606 N N . ALA A 1 201 ? 17.163 -4.934 -5.752 1.00 78.50 201 ALA A N 1
ATOM 1607 C CA . ALA A 1 201 ? 17.665 -5.336 -4.442 1.00 78.50 201 ALA A CA 1
ATOM 1608 C C . ALA A 1 201 ? 19.200 -5.309 -4.397 1.00 78.50 201 ALA A C 1
ATOM 1610 O O . ALA A 1 201 ? 19.780 -4.744 -3.469 1.00 78.50 201 ALA A O 1
ATOM 1611 N N . ASN A 1 202 ? 19.858 -5.818 -5.442 1.00 77.50 202 ASN A N 1
ATOM 1612 C CA . ASN A 1 202 ? 21.310 -5.754 -5.592 1.00 77.50 202 ASN A CA 1
ATOM 1613 C C . ASN A 1 202 ? 21.805 -4.304 -5.680 1.00 77.50 202 ASN A C 1
ATOM 1615 O O . ASN A 1 202 ? 22.750 -3.932 -4.987 1.00 77.50 202 ASN A O 1
ATOM 1619 N N . GLN A 1 203 ? 21.138 -3.451 -6.466 1.00 73.12 203 GLN A N 1
ATOM 1620 C CA . GLN A 1 203 ? 21.466 -2.023 -6.524 1.00 73.12 203 GLN A CA 1
ATOM 1621 C C . GLN A 1 203 ? 21.319 -1.339 -5.158 1.00 73.12 203 GLN A C 1
ATOM 1623 O O . GLN A 1 203 ? 22.174 -0.541 -4.775 1.00 73.12 203 GLN A O 1
ATOM 1628 N N . LEU A 1 204 ? 20.262 -1.650 -4.403 1.00 76.75 204 LEU A N 1
ATOM 1629 C CA . LEU A 1 204 ? 20.050 -1.114 -3.060 1.00 76.75 204 LEU A CA 1
ATOM 1630 C C . LEU A 1 204 ? 21.127 -1.595 -2.077 1.00 76.75 204 LEU A C 1
ATOM 1632 O O . LEU A 1 204 ? 21.621 -0.797 -1.281 1.00 76.75 204 LEU A O 1
ATOM 1636 N N . ALA A 1 205 ? 21.517 -2.870 -2.145 1.00 76.62 205 ALA A N 1
ATOM 1637 C CA . ALA A 1 205 ? 22.580 -3.435 -1.318 1.00 76.62 205 ALA A CA 1
ATOM 1638 C C . ALA A 1 205 ? 23.926 -2.743 -1.574 1.00 76.62 205 ALA A C 1
ATOM 1640 O O . ALA A 1 205 ? 24.586 -2.331 -0.623 1.00 76.62 205 ALA A O 1
ATOM 1641 N N . LEU A 1 206 ? 24.286 -2.527 -2.843 1.00 72.31 206 LEU A N 1
ATOM 1642 C CA . LEU A 1 206 ? 25.492 -1.786 -3.225 1.00 72.31 206 LEU A CA 1
ATOM 1643 C C . LEU A 1 206 ? 25.462 -0.349 -2.697 1.00 72.31 206 LEU A C 1
ATOM 1645 O O . LEU A 1 206 ? 26.426 0.086 -2.074 1.00 72.31 206 LEU A O 1
ATOM 1649 N N . ARG A 1 207 ? 24.328 0.356 -2.838 1.00 71.69 207 ARG A N 1
ATOM 1650 C CA . ARG A 1 207 ? 24.167 1.712 -2.279 1.00 71.69 207 ARG A CA 1
ATOM 1651 C C . ARG A 1 207 ? 24.342 1.743 -0.763 1.00 71.69 207 ARG A C 1
ATOM 1653 O O . ARG A 1 207 ? 24.961 2.668 -0.252 1.00 71.69 207 ARG A O 1
ATOM 1660 N N . ARG A 1 208 ? 23.820 0.746 -0.039 1.00 77.38 208 ARG A N 1
ATOM 1661 C CA . ARG A 1 208 ? 24.006 0.617 1.421 1.00 77.38 208 ARG A CA 1
ATOM 1662 C C . ARG A 1 208 ? 25.463 0.356 1.809 1.00 77.38 208 ARG A C 1
ATOM 1664 O O . ARG A 1 208 ? 25.856 0.711 2.911 1.00 77.38 208 ARG A O 1
ATOM 1671 N N . MET A 1 209 ? 26.241 -0.247 0.915 1.00 72.69 209 MET A N 1
ATOM 1672 C CA . MET A 1 209 ? 27.688 -0.434 1.059 1.00 72.69 209 MET A CA 1
ATOM 1673 C C . MET A 1 209 ? 28.498 0.773 0.561 1.00 72.69 209 MET A C 1
ATOM 1675 O O . MET A 1 209 ? 29.712 0.662 0.435 1.00 72.69 209 MET A O 1
ATOM 1679 N N . GLU A 1 210 ? 27.845 1.899 0.244 1.00 77.12 210 GLU A N 1
ATOM 1680 C CA . GLU A 1 210 ? 28.467 3.100 -0.338 1.00 77.12 210 GLU A CA 1
ATOM 1681 C C . GLU A 1 210 ? 29.170 2.840 -1.685 1.00 77.12 210 GLU A C 1
ATOM 1683 O O . GLU A 1 210 ? 30.015 3.613 -2.130 1.00 77.12 210 GLU A O 1
ATOM 1688 N N . LEU A 1 211 ? 28.792 1.759 -2.372 1.00 65.19 211 LEU A N 1
ATOM 1689 C CA . LEU A 1 211 ? 29.274 1.421 -3.705 1.00 65.19 211 LEU A CA 1
ATOM 1690 C C . LEU A 1 211 ? 28.291 1.947 -4.748 1.00 65.19 211 LEU A C 1
ATOM 1692 O O . LEU A 1 211 ? 27.082 1.718 -4.655 1.00 65.19 211 LEU A O 1
ATOM 1696 N N . ASN A 1 212 ? 28.805 2.625 -5.776 1.00 66.00 212 ASN A N 1
ATOM 1697 C CA . ASN A 1 212 ? 27.980 3.059 -6.896 1.00 66.00 212 ASN A CA 1
ATOM 1698 C C . ASN A 1 212 ? 27.521 1.820 -7.697 1.00 66.00 212 ASN A C 1
ATOM 1700 O O . ASN A 1 212 ? 28.370 1.132 -8.260 1.00 66.00 212 ASN A O 1
ATOM 1704 N N . PRO A 1 213 ? 26.209 1.515 -7.794 1.00 61.12 213 PRO A N 1
ATOM 1705 C CA . PRO A 1 213 ? 25.730 0.318 -8.486 1.00 61.12 213 PRO A CA 1
ATOM 1706 C C . PRO A 1 213 ? 26.069 0.257 -9.977 1.00 61.12 213 PRO A C 1
ATOM 1708 O O . PRO A 1 213 ? 26.161 -0.837 -10.527 1.00 61.12 213 PRO A O 1
ATOM 1711 N N . GLU A 1 214 ? 26.224 1.412 -10.629 1.00 59.66 214 GLU A N 1
ATOM 1712 C CA . GLU A 1 214 ? 26.583 1.499 -12.051 1.00 59.66 214 GLU A CA 1
ATOM 1713 C C . GLU A 1 214 ? 28.081 1.243 -12.275 1.00 59.66 214 GLU A C 1
ATOM 1715 O O . GLU A 1 214 ? 28.470 0.706 -13.307 1.00 59.66 214 GLU A O 1
ATOM 1720 N N . GLU A 1 215 ? 28.916 1.546 -11.279 1.00 57.38 215 GLU A N 1
ATOM 1721 C CA . GLU A 1 215 ? 30.365 1.307 -11.322 1.00 57.38 215 GLU A CA 1
ATOM 1722 C C . GLU A 1 215 ? 30.747 -0.069 -10.757 1.00 57.38 215 GLU A C 1
ATOM 1724 O O . GLU A 1 215 ? 31.707 -0.688 -11.214 1.00 57.38 215 GLU A O 1
ATOM 1729 N N . ALA A 1 216 ? 29.990 -0.571 -9.775 1.00 58.50 216 ALA A N 1
ATOM 1730 C CA . ALA A 1 216 ? 30.270 -1.818 -9.064 1.00 58.50 216 ALA A CA 1
ATOM 1731 C C . ALA A 1 216 ? 30.163 -3.061 -9.960 1.00 58.50 216 ALA A C 1
ATOM 1733 O O . ALA A 1 216 ? 30.844 -4.056 -9.717 1.00 58.50 216 ALA A O 1
ATOM 1734 N N . PHE A 1 217 ? 29.341 -2.991 -11.010 1.00 57.34 217 PHE A N 1
ATOM 1735 C CA . PHE A 1 217 ? 29.214 -4.020 -12.040 1.00 57.34 217 PHE A CA 1
ATOM 1736 C C . PHE A 1 217 ? 29.237 -3.391 -13.438 1.00 57.34 217 PHE A C 1
ATOM 1738 O O . PHE A 1 217 ? 28.345 -3.639 -14.252 1.00 57.34 217 PHE A O 1
ATOM 1745 N N . ASP A 1 218 ? 30.249 -2.569 -13.727 1.00 58.84 218 ASP A N 1
ATOM 1746 C CA . ASP A 1 218 ? 30.521 -2.147 -15.101 1.00 58.84 218 ASP A CA 1
ATOM 1747 C C . ASP A 1 218 ? 30.863 -3.385 -15.951 1.00 58.84 218 ASP A C 1
ATOM 1749 O O . ASP A 1 218 ? 31.989 -3.891 -15.942 1.00 58.84 218 ASP A O 1
ATOM 1753 N N . THR A 1 219 ? 29.847 -3.907 -16.642 1.00 62.19 219 THR A N 1
ATOM 1754 C CA . THR A 1 219 ? 29.962 -5.069 -17.534 1.00 62.19 219 THR A CA 1
ATOM 1755 C C . THR A 1 219 ? 30.416 -4.688 -18.941 1.00 62.19 219 THR A C 1
ATOM 1757 O O . THR A 1 219 ? 30.619 -5.567 -19.782 1.00 62.19 219 THR A O 1
ATOM 1760 N N . THR A 1 220 ? 30.630 -3.395 -19.191 1.00 72.19 220 THR A N 1
ATOM 1761 C CA . THR A 1 220 ? 31.127 -2.890 -20.467 1.00 72.19 220 THR A CA 1
ATOM 1762 C C . THR A 1 220 ? 32.530 -3.437 -20.709 1.00 72.19 220 THR A C 1
ATOM 1764 O O . THR A 1 220 ? 33.407 -3.378 -19.842 1.00 72.19 220 THR A O 1
ATOM 1767 N N . LEU A 1 221 ? 32.752 -3.983 -21.904 1.00 76.94 221 LEU A N 1
ATOM 1768 C CA . LEU A 1 221 ? 33.980 -4.677 -22.291 1.00 76.94 221 LEU A CA 1
ATOM 1769 C C . LEU A 1 221 ? 34.333 -5.865 -21.391 1.00 76.94 221 LEU A C 1
ATOM 1771 O O . LEU A 1 221 ? 35.513 -6.190 -21.237 1.00 76.94 221 LEU A O 1
ATOM 1775 N N . MET A 1 222 ? 33.360 -6.542 -20.785 1.00 82.31 222 MET A N 1
ATOM 1776 C CA . MET A 1 222 ? 33.660 -7.764 -20.045 1.00 82.31 222 MET A CA 1
ATOM 1777 C C . MET A 1 222 ? 34.242 -8.822 -20.973 1.00 82.31 222 MET A C 1
ATOM 1779 O O . MET A 1 222 ? 33.635 -9.214 -21.965 1.00 82.31 222 MET A O 1
ATOM 1783 N N . CYS A 1 223 ? 35.449 -9.293 -20.654 1.00 79.94 223 CYS A N 1
ATOM 1784 C CA . CYS A 1 223 ? 36.102 -10.297 -21.473 1.00 79.94 223 CYS A CA 1
ATOM 1785 C C . CYS A 1 223 ? 35.281 -11.593 -21.466 1.00 79.94 223 CYS A C 1
ATOM 1787 O O . CYS A 1 223 ? 35.170 -12.219 -20.405 1.00 79.94 223 CYS A O 1
ATOM 1789 N N . PRO A 1 224 ? 34.820 -12.075 -22.632 1.00 74.50 224 PRO A N 1
ATOM 1790 C CA . PRO A 1 224 ? 33.979 -13.269 -22.711 1.00 74.50 224 PRO A CA 1
ATOM 1791 C C . PRO A 1 224 ? 34.711 -14.547 -22.281 1.00 74.50 224 PRO A C 1
ATOM 1793 O O . PRO A 1 224 ? 34.080 -15.556 -21.986 1.00 74.50 224 PRO A O 1
ATOM 1796 N N . LYS A 1 225 ? 36.052 -14.527 -22.222 1.00 77.00 225 LYS A N 1
ATOM 1797 C CA . LYS A 1 225 ? 36.858 -15.685 -21.807 1.00 77.00 225 LYS A CA 1
ATOM 1798 C C . LYS A 1 225 ? 37.102 -15.783 -20.305 1.00 77.00 225 LYS A C 1
ATOM 1800 O O . LYS A 1 225 ? 37.227 -16.890 -19.797 1.00 77.00 225 LYS A O 1
ATOM 1805 N N . CYS A 1 226 ? 37.277 -14.663 -19.603 1.00 80.62 226 CYS A N 1
ATOM 1806 C CA . CYS A 1 226 ? 37.735 -14.691 -18.206 1.00 80.62 226 CYS A CA 1
ATOM 1807 C C . CYS A 1 226 ? 37.018 -13.715 -17.268 1.00 80.62 226 CYS A C 1
ATOM 1809 O O . CYS A 1 226 ? 37.410 -13.610 -16.105 1.00 80.62 226 CYS A O 1
ATOM 1811 N N . GLY A 1 227 ? 36.020 -12.981 -17.769 1.00 71.94 227 GLY A N 1
ATOM 1812 C CA . GLY A 1 227 ? 35.226 -12.042 -16.980 1.00 71.94 227 GLY A CA 1
ATOM 1813 C C . GLY A 1 227 ? 36.025 -10.869 -16.408 1.00 71.94 227 GLY A C 1
ATOM 1814 O O . GLY A 1 227 ? 35.639 -10.299 -15.398 1.00 71.94 227 GLY A O 1
ATOM 1815 N N . HIS A 1 228 ? 37.176 -10.531 -16.990 1.00 77.38 228 HIS A N 1
ATOM 1816 C CA . HIS A 1 228 ? 37.930 -9.338 -16.609 1.00 77.38 228 HIS A CA 1
ATOM 1817 C C . HIS A 1 228 ? 37.638 -8.197 -17.579 1.00 77.38 228 HIS A C 1
ATOM 1819 O O . HIS A 1 228 ? 37.459 -8.446 -18.772 1.00 77.38 228 HIS A O 1
ATOM 1825 N N . LYS A 1 229 ? 37.647 -6.958 -17.088 1.00 83.38 229 LYS A N 1
ATOM 1826 C CA . LYS A 1 229 ? 37.386 -5.775 -17.907 1.00 83.38 229 LYS A CA 1
ATOM 1827 C C . LYS A 1 229 ? 38.429 -5.633 -19.020 1.00 83.38 229 LYS A C 1
ATOM 1829 O O . LYS A 1 229 ? 39.633 -5.730 -18.778 1.00 83.38 229 LYS A O 1
ATOM 1834 N N . GLY A 1 230 ? 37.957 -5.476 -20.249 1.00 86.12 230 GLY A N 1
ATOM 1835 C CA . GLY A 1 230 ? 38.759 -5.182 -21.428 1.00 86.12 230 GLY A CA 1
ATOM 1836 C C . GLY A 1 230 ? 39.091 -3.697 -21.532 1.00 86.12 230 GLY A C 1
ATOM 1837 O O . GLY A 1 230 ? 38.464 -2.847 -20.907 1.00 86.12 230 GLY A O 1
ATOM 1838 N N . GLU A 1 231 ? 40.089 -3.381 -22.347 1.00 91.31 231 GLU A N 1
ATOM 1839 C CA . GLU A 1 231 ? 40.566 -2.020 -22.573 1.00 91.31 231 GLU A CA 1
ATOM 1840 C C . GLU A 1 231 ? 40.531 -1.680 -24.061 1.00 91.31 231 GLU A C 1
ATOM 1842 O O . GLU A 1 231 ? 40.966 -2.473 -24.907 1.00 91.31 231 GLU A O 1
ATOM 1847 N N . TYR A 1 232 ? 40.094 -0.460 -24.376 1.00 92.62 232 TYR A N 1
ATOM 1848 C CA . TYR A 1 232 ? 40.250 0.104 -25.710 1.00 92.62 232 TYR A CA 1
ATOM 1849 C C . TYR A 1 232 ? 41.714 0.424 -26.009 1.00 92.62 232 TYR A C 1
ATOM 1851 O O . TYR A 1 232 ? 42.435 1.010 -25.201 1.00 92.62 232 TYR A O 1
ATOM 1859 N N . ARG A 1 233 ? 42.148 0.110 -27.229 1.00 89.38 233 ARG A N 1
ATOM 1860 C CA . ARG A 1 233 ? 43.479 0.433 -27.745 1.00 89.38 233 ARG A CA 1
ATOM 1861 C C . ARG A 1 233 ? 43.369 1.106 -29.100 1.00 89.38 233 ARG A C 1
ATOM 1863 O O . ARG A 1 233 ? 42.728 0.583 -30.009 1.00 89.38 233 ARG A O 1
ATOM 1870 N N . LYS A 1 234 ? 44.060 2.237 -29.253 1.00 91.00 234 LYS A N 1
ATOM 1871 C CA . LYS A 1 234 ? 44.211 2.899 -30.552 1.00 91.00 234 LYS A CA 1
ATOM 1872 C C . LYS A 1 234 ? 45.047 2.032 -31.493 1.00 91.00 234 LYS A C 1
ATOM 1874 O O . LYS A 1 234 ? 46.144 1.580 -31.146 1.00 91.00 234 LYS A O 1
ATOM 1879 N N . ALA A 1 235 ? 44.539 1.842 -32.697 1.00 88.75 235 ALA A N 1
ATOM 1880 C CA . ALA A 1 235 ? 45.155 1.126 -33.796 1.00 88.75 235 ALA A CA 1
ATOM 1881 C C . ALA A 1 235 ? 45.372 2.060 -34.991 1.00 88.75 235 ALA A C 1
ATOM 1883 O O . ALA A 1 235 ? 44.802 3.147 -35.087 1.00 88.75 235 ALA A O 1
ATOM 1884 N N . VAL A 1 236 ? 46.259 1.636 -35.888 1.00 88.31 236 VAL A N 1
ATOM 1885 C CA . VAL A 1 236 ? 46.533 2.358 -37.130 1.00 88.31 236 VAL A CA 1
ATOM 1886 C C . VAL A 1 236 ? 45.288 2.278 -38.010 1.00 88.31 236 VAL A C 1
ATOM 1888 O O . VAL A 1 236 ? 44.793 1.182 -38.262 1.00 88.31 236 VAL A O 1
ATOM 1891 N N . ASN A 1 237 ? 44.793 3.423 -38.471 1.00 87.38 237 ASN A N 1
ATOM 1892 C CA . ASN A 1 237 ? 43.778 3.471 -39.515 1.00 87.38 237 ASN A CA 1
ATOM 1893 C C . ASN A 1 237 ? 44.395 2.942 -40.826 1.00 87.38 237 ASN A C 1
ATOM 1895 O O . ASN A 1 237 ? 45.398 3.501 -41.270 1.00 87.38 237 ASN A O 1
ATOM 1899 N N . PRO A 1 238 ? 43.844 1.886 -41.447 1.00 83.06 238 PRO A N 1
ATOM 1900 C CA . PRO A 1 238 ? 44.410 1.291 -42.656 1.00 83.06 238 PRO A CA 1
ATOM 1901 C C . PRO A 1 238 ? 44.257 2.173 -43.904 1.00 83.06 238 PRO A C 1
ATOM 1903 O O . PRO A 1 238 ? 44.969 1.960 -44.875 1.00 83.06 238 PRO A O 1
ATOM 1906 N N . VAL A 1 239 ? 43.357 3.160 -43.880 1.00 83.88 239 VAL A N 1
ATOM 1907 C CA . VAL A 1 239 ? 43.121 4.109 -44.977 1.00 83.88 239 VAL A CA 1
ATOM 1908 C C . VAL A 1 239 ? 44.069 5.301 -44.878 1.00 83.88 239 VAL A C 1
ATOM 1910 O O . VAL A 1 239 ? 44.682 5.697 -45.863 1.00 83.88 239 VAL A O 1
ATOM 1913 N N . THR A 1 240 ? 44.208 5.886 -43.685 1.00 85.00 240 THR A N 1
ATOM 1914 C CA . THR A 1 240 ? 44.998 7.118 -43.490 1.00 85.00 240 THR A CA 1
ATOM 1915 C C . THR A 1 240 ? 46.393 6.874 -42.915 1.00 85.00 240 THR A C 1
ATOM 1917 O O . THR A 1 240 ? 47.189 7.807 -42.824 1.00 85.00 240 THR A O 1
ATOM 1920 N N . HIS A 1 241 ? 46.704 5.643 -42.499 1.00 84.38 241 HIS A N 1
ATOM 1921 C CA . HIS A 1 241 ? 47.941 5.234 -41.818 1.00 84.38 241 HIS A CA 1
ATOM 1922 C C . HIS A 1 241 ? 48.254 6.000 -40.517 1.00 84.38 241 HIS A C 1
ATOM 1924 O O . HIS A 1 241 ? 49.395 6.027 -40.052 1.00 84.38 241 HIS A O 1
ATOM 1930 N N . ARG A 1 242 ? 47.240 6.594 -39.873 1.00 81.69 242 ARG A N 1
ATOM 1931 C CA . ARG A 1 242 ? 47.387 7.357 -38.620 1.00 81.69 242 ARG A CA 1
ATOM 1932 C C . ARG A 1 242 ? 46.912 6.564 -37.403 1.00 81.69 242 ARG A C 1
ATOM 1934 O O . ARG A 1 242 ? 45.895 5.880 -37.452 1.00 81.69 242 ARG A O 1
ATOM 1941 N N . LYS A 1 243 ? 47.641 6.674 -36.285 1.00 80.94 243 LYS A N 1
ATOM 1942 C CA . LYS A 1 243 ? 47.335 5.992 -35.005 1.00 80.94 243 LYS A CA 1
ATOM 1943 C C . LYS A 1 243 ? 46.986 6.948 -33.860 1.00 80.94 243 LYS A C 1
ATOM 1945 O O . LYS A 1 243 ? 46.316 6.556 -32.912 1.00 80.94 243 LYS A O 1
ATOM 1950 N N . THR A 1 244 ? 47.466 8.186 -33.918 1.00 78.31 244 THR A N 1
ATOM 1951 C CA . THR A 1 244 ? 47.339 9.175 -32.834 1.00 78.31 244 THR A CA 1
ATOM 1952 C C . THR A 1 244 ? 46.387 10.327 -33.166 1.00 78.31 244 THR A C 1
ATOM 1954 O O . THR A 1 244 ? 46.155 11.166 -32.300 1.00 78.31 244 THR A O 1
ATOM 1957 N N . SER A 1 245 ? 45.812 10.360 -34.374 1.00 74.50 245 SER A N 1
ATOM 1958 C CA . SER A 1 245 ? 44.805 11.349 -34.780 1.00 74.50 245 SER A CA 1
ATOM 1959 C C . SER A 1 245 ? 43.389 10.940 -34.356 1.00 74.50 245 SER A C 1
ATOM 1961 O O . SER A 1 245 ? 43.159 9.810 -33.930 1.00 74.50 245 SER A O 1
ATOM 1963 N N . TRP A 1 246 ? 42.429 11.856 -34.506 1.00 77.12 246 TRP A N 1
ATOM 1964 C CA . TRP A 1 246 ? 40.995 11.590 -34.324 1.00 77.12 246 TRP A CA 1
ATOM 1965 C C . TRP A 1 246 ? 40.441 10.552 -35.320 1.00 77.12 246 TRP A C 1
ATOM 1967 O O . TRP A 1 246 ? 39.396 9.965 -35.074 1.00 77.12 246 TRP A O 1
ATOM 1977 N N . GLU A 1 247 ? 41.173 10.282 -36.403 1.00 79.88 247 GLU A N 1
ATOM 1978 C CA . GLU A 1 247 ? 40.854 9.281 -37.429 1.00 79.88 247 GLU A CA 1
ATOM 1979 C C . GLU A 1 247 ? 41.412 7.889 -37.088 1.00 79.88 247 GLU A C 1
ATOM 1981 O O . GLU A 1 247 ? 41.345 6.988 -37.922 1.00 79.88 247 GLU A O 1
ATOM 1986 N N . CYS A 1 248 ? 42.044 7.696 -35.924 1.00 87.12 248 CYS A N 1
ATOM 1987 C CA . CYS A 1 248 ? 42.595 6.396 -35.549 1.00 87.12 248 CYS A CA 1
ATOM 1988 C C . CYS A 1 248 ? 41.489 5.350 -35.377 1.00 87.12 248 CYS A C 1
ATOM 1990 O O . CYS A 1 248 ? 40.380 5.661 -34.949 1.00 87.12 248 CYS A O 1
ATOM 1992 N N . TRP A 1 249 ? 41.820 4.097 -35.666 1.00 93.31 249 TRP A N 1
ATOM 1993 C CA . TRP A 1 249 ? 40.904 2.981 -35.461 1.00 93.31 249 TRP A CA 1
ATOM 1994 C C . TRP A 1 249 ? 41.064 2.389 -34.056 1.00 93.31 249 TRP A C 1
ATOM 1996 O O . TRP A 1 249 ? 42.016 2.697 -33.338 1.00 93.31 249 TRP A O 1
ATOM 2006 N N . TRP A 1 250 ? 40.148 1.517 -33.655 1.00 93.38 250 TRP A N 1
ATOM 2007 C CA . TRP A 1 250 ? 40.031 0.975 -32.305 1.00 93.38 250 TRP A CA 1
ATOM 2008 C C . TRP A 1 250 ? 40.172 -0.543 -32.283 1.00 93.38 250 TRP A C 1
ATOM 2010 O O . TRP A 1 250 ? 39.811 -1.242 -33.226 1.00 93.38 250 TRP A O 1
ATOM 2020 N N . ARG A 1 251 ? 40.715 -1.058 -31.184 1.00 92.56 251 ARG A N 1
ATOM 2021 C CA . ARG A 1 251 ? 40.720 -2.476 -30.812 1.00 92.56 251 ARG A CA 1
ATOM 2022 C C . ARG A 1 251 ? 40.316 -2.601 -29.358 1.00 92.56 251 ARG A C 1
ATOM 2024 O O . ARG A 1 251 ? 40.510 -1.657 -28.596 1.00 92.56 251 ARG A O 1
ATOM 2031 N N . VAL A 1 252 ? 39.854 -3.779 -28.966 1.00 93.38 252 VAL A N 1
ATOM 2032 C CA . VAL A 1 252 ? 39.626 -4.111 -27.558 1.00 93.38 252 VAL A CA 1
ATOM 2033 C C . VAL A 1 252 ? 40.472 -5.319 -27.189 1.00 93.38 252 VAL A C 1
ATOM 2035 O O . VAL A 1 252 ? 40.605 -6.259 -27.976 1.00 93.38 252 VAL A O 1
ATOM 2038 N N . GLY A 1 253 ? 41.076 -5.292 -26.002 1.00 91.88 253 GLY A N 1
ATOM 2039 C CA . GLY A 1 253 ? 41.808 -6.432 -25.462 1.00 91.88 253 GLY A CA 1
ATOM 2040 C C . GLY A 1 253 ? 41.652 -6.588 -23.955 1.00 91.88 253 GLY A C 1
ATOM 2041 O O . GLY A 1 253 ? 41.590 -5.608 -23.225 1.00 91.88 253 GLY A O 1
ATOM 2042 N N . CYS A 1 254 ? 41.634 -7.831 -23.487 1.00 89.94 254 CYS A N 1
ATOM 2043 C CA . CYS A 1 254 ? 41.681 -8.186 -22.080 1.00 89.94 254 CYS A CA 1
ATOM 2044 C C . CYS A 1 254 ? 43.137 -8.183 -21.589 1.00 89.94 254 CYS A C 1
ATOM 2046 O O . CYS A 1 254 ? 43.928 -9.010 -22.059 1.00 89.94 254 CYS A O 1
ATOM 2048 N N . PRO A 1 255 ? 43.502 -7.338 -20.611 1.00 87.88 255 PRO A N 1
ATOM 2049 C CA . PRO A 1 255 ? 44.852 -7.329 -20.053 1.00 87.88 255 PRO A CA 1
ATOM 2050 C C . PRO A 1 255 ? 45.172 -8.608 -19.261 1.00 87.88 255 PRO A C 1
ATOM 2052 O O . PRO A 1 255 ? 46.337 -8.975 -19.149 1.00 87.88 255 PRO A O 1
ATOM 2055 N N . LYS A 1 256 ? 44.154 -9.323 -18.758 1.00 86.31 256 LYS A N 1
ATOM 2056 C CA . LYS A 1 256 ? 44.327 -10.524 -17.924 1.00 86.31 256 LYS A CA 1
ATOM 2057 C C . LYS A 1 256 ? 44.616 -11.796 -18.723 1.00 86.31 256 LYS A C 1
ATOM 2059 O O . LYS A 1 256 ? 45.543 -12.521 -18.392 1.00 86.31 256 LYS A O 1
ATOM 2064 N N . CYS A 1 257 ? 43.805 -12.105 -19.738 1.00 87.12 257 CYS A N 1
ATOM 2065 C CA . CYS A 1 257 ? 43.941 -13.355 -20.505 1.00 87.12 257 CYS A CA 1
ATOM 2066 C C . CYS A 1 257 ? 44.480 -13.158 -21.930 1.00 87.12 257 CYS A C 1
ATOM 2068 O O . CYS A 1 257 ? 44.641 -14.129 -22.664 1.00 87.12 257 CYS A O 1
ATOM 2070 N N . GLY A 1 258 ? 44.719 -11.911 -22.350 1.00 88.94 258 GLY A N 1
ATOM 2071 C CA . GLY A 1 258 ? 45.256 -11.587 -23.67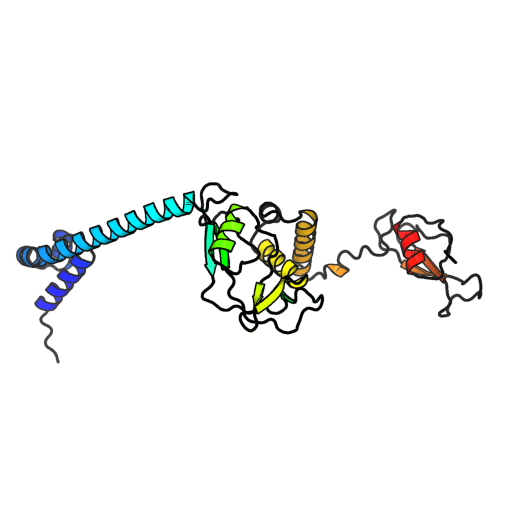2 1.00 88.94 258 GLY A CA 1
ATOM 2072 C C . GLY A 1 258 ? 44.269 -11.731 -24.835 1.00 88.94 258 GLY A C 1
ATOM 2073 O O . GLY A 1 258 ? 44.650 -11.457 -25.975 1.00 88.94 258 GLY A O 1
ATOM 2074 N N . ALA A 1 259 ? 43.013 -12.126 -24.585 1.00 89.44 259 ALA A N 1
ATOM 2075 C CA . ALA A 1 259 ? 41.960 -12.121 -25.601 1.00 89.44 259 ALA A CA 1
ATOM 2076 C C . ALA A 1 259 ? 41.820 -10.714 -26.188 1.00 89.44 259 ALA A C 1
ATOM 2078 O O . ALA A 1 259 ? 41.750 -9.748 -25.435 1.00 89.44 259 ALA A O 1
ATOM 2079 N N . ARG A 1 260 ? 41.805 -10.575 -27.512 1.00 91.88 260 ARG A N 1
ATOM 2080 C CA . ARG A 1 260 ? 41.745 -9.270 -28.177 1.00 91.88 260 ARG A CA 1
ATOM 2081 C C . ARG A 1 260 ? 41.157 -9.393 -29.567 1.00 91.88 260 ARG A C 1
ATOM 2083 O O . ARG A 1 260 ? 41.344 -10.431 -30.202 1.00 91.88 260 ARG A O 1
ATOM 2090 N N . THR A 1 261 ? 40.534 -8.326 -30.051 1.00 91.62 261 THR A N 1
ATOM 2091 C CA . THR A 1 261 ? 40.138 -8.244 -31.455 1.00 91.62 261 THR A CA 1
ATOM 2092 C C . THR A 1 261 ? 41.386 -8.268 -32.342 1.00 91.62 261 THR A C 1
ATOM 2094 O O . THR A 1 261 ? 42.376 -7.562 -32.099 1.00 91.62 261 THR A O 1
ATOM 2097 N N . VAL A 1 262 ? 41.373 -9.132 -33.355 1.00 90.31 262 VAL A N 1
ATOM 2098 C CA . VAL A 1 262 ? 42.477 -9.272 -34.314 1.00 90.31 262 VAL A CA 1
ATOM 2099 C C . VAL A 1 262 ? 42.478 -8.088 -35.273 1.00 90.31 262 VAL A C 1
ATOM 2101 O O . VAL A 1 262 ? 43.529 -7.475 -35.498 1.00 90.31 262 VAL A O 1
ATOM 2104 N N . ASN A 1 263 ? 41.290 -7.717 -35.748 1.00 91.12 263 ASN A N 1
ATOM 2105 C CA . ASN A 1 263 ? 41.067 -6.562 -36.602 1.00 91.12 263 ASN A CA 1
ATOM 2106 C C . ASN A 1 263 ? 40.882 -5.279 -35.782 1.00 91.12 263 ASN A C 1
ATOM 2108 O O . ASN A 1 263 ? 40.597 -5.301 -34.580 1.00 91.12 263 ASN A O 1
ATOM 2112 N N . SER A 1 264 ? 41.111 -4.150 -36.447 1.00 91.44 264 SER A N 1
ATOM 2113 C CA . SER A 1 264 ? 40.806 -2.810 -35.943 1.00 91.44 264 SER A CA 1
ATOM 2114 C C . SER A 1 264 ? 39.523 -2.287 -36.575 1.00 91.44 264 SER A C 1
ATOM 2116 O O . SER A 1 264 ? 39.236 -2.640 -37.714 1.00 91.44 264 SER A O 1
ATOM 2118 N N . PHE A 1 265 ? 38.818 -1.410 -35.865 1.00 93.25 265 PHE A N 1
ATOM 2119 C CA . PHE A 1 265 ? 37.508 -0.896 -36.258 1.00 93.25 265 PHE A CA 1
ATOM 2120 C C . PHE A 1 265 ? 37.485 0.635 -36.324 1.00 93.25 265 PHE A C 1
ATOM 2122 O O . PHE A 1 265 ? 38.160 1.280 -35.521 1.00 93.25 265 PHE A O 1
ATOM 2129 N N . PRO A 1 266 ? 36.695 1.243 -37.221 1.00 89.94 266 PRO A N 1
ATOM 2130 C CA . PRO A 1 266 ? 36.556 2.696 -37.309 1.00 89.94 266 PRO A CA 1
ATOM 2131 C C . PRO A 1 266 ? 35.984 3.337 -36.033 1.00 89.94 266 PRO A C 1
ATOM 2133 O O . PRO A 1 266 ? 36.323 4.478 -35.727 1.00 89.94 266 PRO A O 1
ATOM 2136 N N . THR A 1 267 ? 35.171 2.618 -35.247 1.00 90.12 267 THR A N 1
ATOM 2137 C CA . THR A 1 267 ? 34.542 3.144 -34.021 1.00 90.12 267 THR A CA 1
ATOM 2138 C C . THR A 1 267 ? 34.771 2.246 -32.803 1.00 90.12 267 THR A C 1
ATOM 2140 O O . THR A 1 267 ? 34.999 1.040 -32.926 1.00 90.12 267 THR A O 1
ATOM 2143 N N . GLN A 1 268 ? 34.689 2.835 -31.602 1.00 90.56 268 GLN A N 1
ATOM 2144 C CA . GLN A 1 268 ? 34.718 2.076 -30.345 1.00 90.56 268 GLN A CA 1
ATOM 2145 C C . GLN A 1 268 ? 33.532 1.113 -30.236 1.00 90.56 268 GLN A C 1
ATOM 2147 O O . GLN A 1 268 ? 33.730 -0.012 -29.800 1.00 90.56 268 GLN A O 1
ATOM 2152 N N . ALA A 1 269 ? 32.343 1.511 -30.701 1.00 88.06 269 ALA A N 1
ATOM 2153 C CA . ALA A 1 269 ? 31.139 0.682 -30.659 1.00 88.06 269 ALA A CA 1
ATOM 2154 C C . ALA A 1 269 ? 31.290 -0.623 -31.463 1.00 88.06 269 ALA A C 1
ATOM 2156 O O . ALA A 1 269 ? 30.962 -1.694 -30.961 1.00 88.06 269 ALA A O 1
ATOM 2157 N N . GLN A 1 270 ? 31.862 -0.559 -32.672 1.00 89.06 270 GLN A N 1
ATOM 2158 C CA . GLN A 1 270 ? 32.137 -1.765 -33.463 1.00 89.06 270 GLN A CA 1
ATOM 2159 C C . GLN A 1 270 ? 33.189 -2.661 -32.789 1.00 89.06 270 GLN A C 1
ATOM 2161 O O . GLN A 1 270 ? 33.030 -3.879 -32.736 1.00 89.06 270 GLN A O 1
ATOM 2166 N N . ALA A 1 271 ? 34.245 -2.063 -32.224 1.00 89.81 271 ALA A N 1
ATOM 2167 C CA . ALA A 1 271 ? 35.271 -2.815 -31.503 1.00 89.81 271 ALA A CA 1
ATOM 2168 C C . ALA A 1 271 ? 34.731 -3.467 -30.216 1.00 89.81 271 ALA A C 1
ATOM 2170 O O . ALA A 1 271 ? 35.151 -4.570 -29.871 1.00 89.81 271 ALA A O 1
ATOM 2171 N N . GLN A 1 272 ? 33.812 -2.790 -29.522 1.00 90.12 272 GLN A N 1
ATOM 2172 C CA . GLN A 1 272 ? 33.111 -3.290 -28.343 1.00 90.12 272 GLN A CA 1
ATOM 2173 C C . GLN A 1 272 ? 32.219 -4.476 -28.696 1.00 90.12 272 GLN A C 1
ATOM 2175 O O . GLN A 1 272 ? 32.397 -5.536 -28.109 1.00 90.12 272 GLN A O 1
ATOM 2180 N N . SER A 1 273 ? 31.335 -4.327 -29.687 1.00 88.25 273 SER A N 1
ATOM 2181 C CA . SER A 1 273 ? 30.440 -5.401 -30.142 1.00 88.25 273 SER A CA 1
ATOM 2182 C C . SER A 1 273 ? 31.227 -6.652 -30.546 1.00 88.25 273 SER A C 1
ATOM 2184 O O . SER A 1 273 ? 30.955 -7.734 -30.033 1.00 88.25 273 SER A O 1
ATOM 2186 N N . ALA A 1 274 ? 32.291 -6.510 -31.349 1.00 87.56 274 ALA A N 1
ATOM 2187 C CA . ALA A 1 274 ? 33.151 -7.638 -31.722 1.00 87.56 274 ALA A CA 1
ATOM 2188 C C . ALA A 1 274 ? 33.780 -8.347 -30.505 1.00 87.56 274 ALA A C 1
ATOM 2190 O O . ALA A 1 274 ? 33.968 -9.563 -30.500 1.00 87.56 274 ALA A O 1
ATOM 2191 N N . PHE A 1 275 ? 34.130 -7.592 -29.463 1.00 88.75 275 PHE A N 1
ATOM 2192 C CA . PHE A 1 275 ? 34.773 -8.134 -28.272 1.00 88.75 275 PHE A CA 1
ATOM 2193 C C . PHE A 1 275 ? 33.790 -8.786 -27.297 1.00 88.75 275 PHE A C 1
ATOM 2195 O O . PHE A 1 275 ? 34.077 -9.869 -26.790 1.00 88.75 275 PHE A O 1
ATOM 2202 N N . GLU A 1 276 ? 32.648 -8.150 -27.042 1.00 82.88 276 GLU A N 1
ATOM 2203 C CA . GLU A 1 276 ? 31.606 -8.642 -26.132 1.00 82.88 276 GLU A CA 1
ATOM 2204 C C . GLU A 1 276 ? 30.891 -9.873 -26.705 1.00 82.88 276 GLU A C 1
ATOM 2206 O O . GLU A 1 276 ? 30.605 -10.814 -25.968 1.00 82.88 276 GLU A O 1
ATOM 2211 N N . GLU A 1 277 ? 30.710 -9.940 -28.027 1.00 86.94 277 GLU A N 1
ATOM 2212 C CA . GLU A 1 277 ? 30.152 -11.110 -28.722 1.00 86.94 277 GLU A CA 1
ATOM 2213 C C . GLU A 1 277 ? 31.171 -12.252 -28.907 1.00 86.94 277 GLU A C 1
ATOM 2215 O O . GLU A 1 277 ? 30.854 -13.284 -29.496 1.00 86.94 277 GLU A O 1
ATOM 2220 N N . ASN A 1 278 ? 32.402 -12.090 -28.401 1.00 87.19 278 ASN A N 1
ATOM 2221 C CA . ASN A 1 278 ? 33.515 -13.034 -28.560 1.00 87.19 278 ASN A CA 1
ATOM 2222 C C . ASN A 1 278 ? 33.882 -13.340 -30.030 1.00 87.19 278 ASN A C 1
ATOM 2224 O O . ASN A 1 278 ? 34.543 -14.342 -30.315 1.00 87.19 278 ASN A O 1
ATOM 2228 N N . ASP A 1 279 ? 33.515 -12.460 -30.960 1.00 89.44 279 ASP A N 1
ATOM 2229 C CA . ASP A 1 279 ? 33.849 -12.548 -32.380 1.00 89.44 279 ASP A CA 1
ATOM 2230 C C . ASP A 1 279 ? 35.147 -11.784 -32.670 1.00 89.44 279 ASP A C 1
ATOM 2232 O O . ASP A 1 279 ? 35.202 -10.732 -33.310 1.00 89.44 279 ASP A O 1
ATOM 2236 N N . LEU A 1 280 ? 36.247 -12.323 -32.143 1.00 88.88 280 LEU A N 1
ATOM 2237 C CA . LEU A 1 280 ? 37.550 -11.656 -32.178 1.00 88.88 280 LEU A CA 1
ATOM 2238 C C . LEU A 1 280 ? 38.134 -11.517 -33.596 1.00 88.88 280 LEU A C 1
ATOM 2240 O O . LEU A 1 280 ? 39.110 -10.781 -33.773 1.00 88.88 280 LEU A O 1
ATOM 2244 N N . LEU A 1 281 ? 37.574 -12.226 -34.580 1.00 90.44 281 LEU A N 1
ATOM 2245 C CA . LEU A 1 281 ? 37.989 -12.208 -35.984 1.00 90.44 281 LEU A CA 1
ATOM 2246 C C . LEU A 1 281 ? 37.090 -11.329 -36.863 1.00 90.44 281 LEU A C 1
ATOM 2248 O O . LEU A 1 281 ? 37.389 -11.194 -38.049 1.00 90.44 281 LEU A O 1
ATOM 2252 N N . ARG A 1 282 ? 36.045 -10.707 -36.297 1.00 89.56 282 ARG A N 1
ATOM 2253 C CA . ARG A 1 282 ? 35.112 -9.840 -37.023 1.00 89.56 282 ARG A CA 1
ATOM 2254 C C . ARG A 1 282 ? 35.838 -8.798 -37.862 1.00 89.56 282 ARG A C 1
ATOM 2256 O O . ARG A 1 282 ? 36.767 -8.134 -37.390 1.00 89.56 282 ARG A O 1
ATOM 2263 N N . GLU A 1 283 ? 35.421 -8.661 -39.112 1.00 90.19 283 GLU A N 1
ATOM 2264 C CA . GLU A 1 283 ? 35.900 -7.607 -39.999 1.00 90.19 283 GLU A CA 1
ATOM 2265 C C . GLU A 1 283 ? 35.133 -6.299 -39.752 1.00 90.19 283 GLU A C 1
ATOM 2267 O O . GLU A 1 283 ? 33.968 -6.328 -39.356 1.00 90.19 283 GLU A O 1
ATOM 2272 N N . PRO A 1 284 ? 35.783 -5.139 -39.934 1.00 87.12 284 PRO A N 1
ATOM 2273 C CA . PRO A 1 284 ? 35.150 -3.841 -39.745 1.00 87.12 284 PRO A CA 1
ATOM 2274 C C . PRO A 1 284 ? 34.069 -3.598 -40.799 1.00 87.12 284 PRO A C 1
ATOM 2276 O O . PRO A 1 284 ? 34.297 -3.783 -41.997 1.00 87.12 284 PRO A O 1
ATOM 2279 N N . GLU A 1 285 ? 32.911 -3.120 -40.357 1.00 80.88 285 GLU A N 1
ATOM 2280 C CA . GLU A 1 285 ? 31.879 -2.622 -41.262 1.00 80.88 285 GLU A CA 1
ATOM 2281 C C . GLU A 1 285 ? 32.332 -1.274 -41.841 1.00 80.88 285 GLU A C 1
ATOM 2283 O O . GLU A 1 285 ? 32.870 -0.431 -41.113 1.00 80.88 285 GLU A O 1
ATOM 2288 N N . LYS A 1 286 ? 32.178 -1.115 -43.162 1.00 65.44 286 LYS A N 1
ATOM 2289 C CA . LYS A 1 286 ? 32.645 0.056 -43.921 1.00 65.44 286 LYS A CA 1
ATOM 2290 C C . LYS A 1 286 ? 31.864 1.323 -43.602 1.00 65.44 286 LYS A C 1
ATOM 2292 O O . LYS A 1 286 ? 30.624 1.229 -43.494 1.00 65.44 286 LYS A O 1
#

Foldseek 3Di:
DDDDDLVVVLLVVLLVVLLVPDDLVVSCVVSVDDSVSSVVRNPVSNVVSVVVVVVVVVVVVVVVVVLVVQCVVAPQPQPRPWGKDKDWQVDWDWCAQFKDFPPDLDRDRGDATATFIKIATPPPVAPQIALETDRDRVVNSVCSSVLVRLPWDWTAHPPPRGTMTGHPVNSLVSLLVCVVVDPLVSSVSSVDDSVVSVLSNQCSVCVVVVHHSCVVCVQQCQAPPPRAHKDKAWAQDPVPRDRPDPQTWIKIADPPPGQIQPDTERDPVQNRCCRSVVVSPDDYDD

Organism: NCBI:txid630129

Radius of gyration: 35.4 Å; chains: 1; bounding box: 76×45×101 Å